Protein AF-A0A2G2ZFV7-F1 (afdb_monomer)

Mean predicted aligned error: 4.76 Å

pLDDT: mean 90.97, std 11.19, range [25.97, 98.62]

InterPro domains:
  IPR001087 GDSL lipase/esterase [PF00657] (19-203)
  IPR036514 SGNH hydrolase superfamily [G3DSA:3.40.50.1110] (5-226)

Radius of gyration: 18.31 Å; Cα contacts (8 Å, |Δi|>4): 283; chains: 1; bounding box: 42×35×48 Å

Nearest PDB structures (foldseek):
  8a25-assembly1_A  TM=8.415E-01  e=4.506E-06  Legionella pneumophila str. Corby
  8a26-assembly1_A  TM=7.451E-01  e=2.157E-06  Legionella pneumophila str. Corby
  8a24-assembly1_A  TM=7.484E-01  e=1.926E-06  Legionella pneumophila str. Corby
  8d90-assembly2_B  TM=6.571E-01  e=6.109E-05  Pseudomonas aeruginosa PAO1
  6uqv-assembly1_A  TM=6.603E-01  e=7.241E-05  Pseudomonas aeruginosa PAO1

Foldseek 3Di:
DPPVCVVCVVVVADDAEALPPPPDDQPRHHDLDDPLEALDAQVVLVVLVQHRPGDRCHLVNSLVSVVVVCVVVPDLVVQQVDEAEPDQHHPNSVVSCVLVPHDLVSVLVCLVVSLVSVLVSVVSSVVSNHQHYEYEADAQVQLALVVCVSPPDPPPVQADPLRGGPVSSVSSVVSLVSNVVSQVVVCVVCVRGHYHYHHNHVVLVVCLVCVVVVPHDSVCSSHDDD

Sequence (226 aa):
MCVFFLTALESGLPLVSPYKDRKANFSHGANFAVSGATALSAEFLTKKNIAMSSTNSSLSVQLGWMSSLFKSNYLPEKLKKSLFLVREIGGNEFNYGLTQGKTIEELRKMVSDAVQTITHGVKKVIGFGATRIAIPGNLPIGCIPDMLTQFLTNNSNVYDEYHCLKDLNNFATFYNHH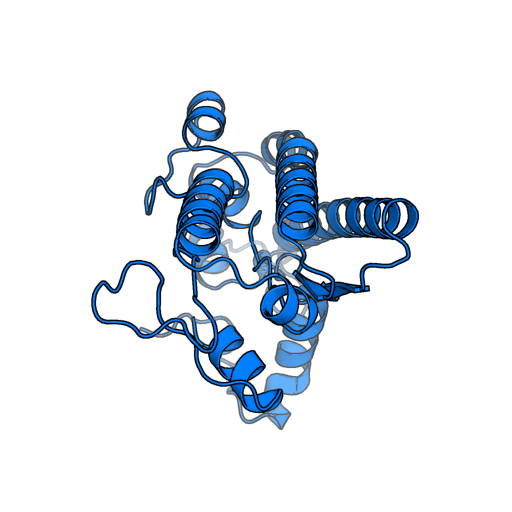LQQAIDELKKIYPNVTLIYGDYYNAFLWLLKNSVSLGFDKNSLLKACG

Organism: Capsicum annuum (NCBI:txid4072)

Secondary structure (DSSP, 8-state):
-HHHHHHHHHTTPPP-EETT-TT---TT-EE---TT--SS-HHHHHHTT---SS----HHHHHHHHHHHHHHS--HHHHTTSEEE--S-SSHHHHHHHHTT--HHHHHHHHHHHHHHHHHHHHHHHHTT--EEEEE----GGGSHHHHHHT--S-GGGB-TTS-BHHHHHHHHHHHHHHHHHHHHHHHH-TTSEEEEE-HHHHHHHHHHHTTTTT--TTTTTSPP-

Solvent-accessible surface area (backbone atoms only — not comparable to full-atom values): 12767 Å² total; per-residue (Å²): 127,66,75,62,61,48,55,30,52,78,67,75,40,71,87,53,44,53,63,85,46,90,84,60,75,56,92,82,38,64,33,64,79,57,78,67,26,20,29,54,45,57,69,59,34,49,76,71,75,32,74,68,90,73,42,78,51,14,47,65,54,35,51,49,53,52,50,53,51,44,69,76,62,69,49,56,75,55,36,52,73,37,81,41,72,55,57,71,57,56,45,39,59,51,50,43,27,47,81,69,71,49,50,72,71,66,50,57,72,45,44,62,60,27,45,50,44,45,52,51,49,51,52,52,47,40,74,66,38,42,32,32,38,39,40,36,38,46,48,50,50,16,52,35,37,68,51,44,63,76,67,62,69,89,60,70,86,49,41,46,99,84,69,21,35,43,70,45,31,51,49,31,50,54,49,36,50,55,42,49,54,54,51,57,53,47,41,70,77,36,73,88,36,50,74,42,78,34,65,40,33,62,53,50,51,50,48,64,76,43,26,60,86,73,73,43,60,82,92,49,74,60,55,70,87,129

Structure (mmCIF, N/CA/C/O backbone):
data_AF-A0A2G2ZFV7-F1
#
_entry.id   AF-A0A2G2ZFV7-F1
#
loop_
_atom_site.group_PDB
_atom_site.id
_atom_site.type_symbol
_atom_site.label_atom_id
_atom_site.label_alt_id
_atom_site.label_comp_id
_atom_site.label_asym_id
_atom_site.label_entity_id
_atom_site.label_seq_id
_atom_site.pdbx_PDB_ins_code
_atom_site.Cartn_x
_atom_site.Cartn_y
_atom_site.Cartn_z
_atom_site.occupancy
_atom_site.B_iso_or_equiv
_atom_site.auth_seq_id
_atom_site.auth_comp_id
_atom_site.auth_asym_id
_atom_site.auth_atom_id
_atom_site.pdbx_PDB_model_num
ATOM 1 N N . MET A 1 1 ? -7.723 6.659 -6.886 1.00 30.02 1 MET A N 1
ATOM 2 C CA . MET A 1 1 ? -8.857 6.993 -5.985 1.00 30.02 1 MET A CA 1
ATOM 3 C C . MET A 1 1 ? -10.076 6.079 -6.190 1.00 30.02 1 MET A C 1
ATOM 5 O O . MET A 1 1 ? -10.766 5.834 -5.212 1.00 30.02 1 MET A O 1
ATOM 9 N N . CYS A 1 2 ? -10.315 5.515 -7.387 1.00 25.97 2 CYS A N 1
ATOM 10 C CA . CYS A 1 2 ? -11.516 4.711 -7.689 1.00 25.97 2 CYS A CA 1
ATOM 11 C C . CYS A 1 2 ? -11.649 3.353 -6.973 1.00 25.97 2 CYS A C 1
ATOM 13 O O . CYS A 1 2 ? -12.759 2.989 -6.603 1.00 25.97 2 CYS A O 1
ATOM 15 N N . VAL A 1 3 ? -10.556 2.619 -6.733 1.00 34.03 3 VAL A N 1
ATOM 16 C CA . VAL A 1 3 ? -10.629 1.220 -6.244 1.00 34.03 3 VAL A CA 1
ATOM 17 C C . VAL A 1 3 ? -11.356 1.089 -4.894 1.00 34.03 3 VAL A C 1
ATOM 19 O O . VAL A 1 3 ? -12.093 0.137 -4.675 1.00 34.03 3 VAL A O 1
ATOM 22 N N . PHE A 1 4 ? -11.223 2.076 -4.006 1.00 45.97 4 PHE A N 1
ATOM 23 C CA . PHE A 1 4 ? -11.764 2.000 -2.644 1.00 45.97 4 PHE A CA 1
ATOM 24 C C . PHE A 1 4 ? -13.239 2.402 -2.524 1.00 45.97 4 PHE A C 1
ATOM 26 O O . PHE A 1 4 ? -13.934 1.894 -1.646 1.00 45.97 4 PHE A O 1
ATOM 33 N N . PHE A 1 5 ? -13.728 3.290 -3.397 1.00 51.03 5 PHE A N 1
ATOM 34 C CA . PHE A 1 5 ? -15.159 3.602 -3.457 1.00 51.03 5 PHE A CA 1
ATOM 35 C C . PHE A 1 5 ? -15.959 2.373 -3.901 1.00 51.03 5 PHE A C 1
ATOM 37 O O . PHE A 1 5 ? -17.024 2.107 -3.354 1.00 51.03 5 PHE A O 1
ATOM 44 N N . LEU A 1 6 ? -15.387 1.577 -4.808 1.00 56.50 6 LEU A N 1
ATOM 45 C CA . LEU A 1 6 ? -15.966 0.313 -5.250 1.00 56.50 6 LEU A CA 1
ATOM 46 C C . LEU A 1 6 ? -15.969 -0.738 -4.133 1.00 56.50 6 LEU A C 1
ATOM 48 O O . LEU A 1 6 ? -16.990 -1.373 -3.923 1.00 56.50 6 LEU A O 1
ATOM 52 N N . THR A 1 7 ? -14.896 -0.872 -3.340 1.00 63.50 7 THR A N 1
ATOM 53 C CA . THR A 1 7 ? -14.872 -1.841 -2.222 1.00 63.50 7 THR A CA 1
ATOM 54 C C . THR A 1 7 ? -15.990 -1.599 -1.205 1.00 63.50 7 THR A C 1
ATOM 56 O O . THR A 1 7 ? -16.588 -2.558 -0.720 1.00 63.50 7 THR A O 1
ATOM 59 N N . ALA A 1 8 ? -16.283 -0.334 -0.882 1.00 68.31 8 ALA A N 1
ATOM 60 C CA . ALA A 1 8 ? -17.388 -0.001 0.013 1.00 68.31 8 ALA A CA 1
ATOM 61 C C . ALA A 1 8 ? -18.739 -0.397 -0.605 1.00 68.31 8 ALA A C 1
ATOM 63 O O . ALA A 1 8 ? -19.496 -1.126 0.030 1.00 68.31 8 ALA A O 1
ATOM 64 N N . LEU A 1 9 ? -18.998 0.005 -1.854 1.00 69.69 9 LEU A N 1
ATOM 65 C CA . LEU A 1 9 ? -20.262 -0.267 -2.546 1.00 69.69 9 LEU A CA 1
ATOM 66 C C . LEU A 1 9 ? -20.520 -1.768 -2.749 1.00 69.69 9 LEU A C 1
ATOM 68 O O . LEU A 1 9 ? -21.599 -2.241 -2.406 1.00 69.69 9 LEU A O 1
ATOM 72 N N . GLU A 1 10 ? -19.521 -2.524 -3.211 1.00 75.38 10 GLU A N 1
ATOM 73 C CA . GLU A 1 10 ? -19.611 -3.983 -3.405 1.00 75.38 10 GLU A CA 1
ATOM 74 C C . GLU A 1 10 ? -19.823 -4.741 -2.085 1.00 75.38 10 GLU A C 1
ATOM 76 O O . GLU A 1 10 ? -20.404 -5.822 -2.057 1.00 75.38 10 GLU A O 1
ATOM 81 N N . SER A 1 11 ? -19.391 -4.158 -0.963 1.00 72.75 11 SER A N 1
ATOM 82 C CA . SER A 1 11 ? -19.615 -4.721 0.375 1.00 72.75 11 SER A CA 1
ATOM 83 C C . SER A 1 11 ? -20.929 -4.249 1.015 1.00 72.75 11 SER A C 1
ATOM 85 O O . SER A 1 11 ? -21.156 -4.510 2.197 1.00 72.75 11 SER A O 1
ATOM 87 N N . GLY A 1 12 ? -21.772 -3.506 0.285 1.00 80.94 12 GLY A N 1
ATOM 88 C CA . GLY A 1 12 ? -23.007 -2.913 0.807 1.00 80.94 12 GLY A CA 1
ATOM 89 C C . GLY A 1 12 ? -22.783 -1.821 1.862 1.00 80.94 12 GLY A C 1
ATOM 90 O O . GLY A 1 12 ? -23.685 -1.524 2.646 1.00 80.94 12 GLY A O 1
ATOM 91 N N . LEU A 1 13 ? -21.581 -1.239 1.921 1.00 82.19 13 LEU A N 1
ATOM 92 C CA . LEU A 1 13 ? -21.219 -0.176 2.855 1.00 82.19 13 LEU A CA 1
ATOM 93 C C . LEU A 1 13 ? -21.432 1.210 2.221 1.00 82.19 13 LEU A C 1
ATOM 95 O O . LEU A 1 13 ? -21.154 1.406 1.035 1.00 82.19 13 LEU A O 1
ATOM 99 N N . PRO A 1 14 ? -21.872 2.209 3.005 1.00 84.12 14 PRO A N 1
ATOM 100 C CA . PRO A 1 14 ? -22.009 3.573 2.516 1.00 84.12 14 PRO A CA 1
ATOM 101 C C . PRO A 1 14 ? -20.643 4.192 2.199 1.00 84.12 14 PRO A C 1
ATOM 103 O O . PRO A 1 14 ? -19.630 3.898 2.840 1.00 84.12 14 PRO A O 1
ATOM 106 N N . LEU A 1 15 ? -20.630 5.113 1.236 1.00 84.50 15 LEU A N 1
ATOM 107 C CA . LEU A 1 15 ? -19.461 5.945 0.973 1.00 84.50 15 LEU A CA 1
ATOM 108 C C . LEU A 1 15 ? -19.168 6.820 2.198 1.00 84.50 15 LEU A C 1
ATOM 110 O O . LEU A 1 15 ? -20.075 7.387 2.809 1.00 84.50 15 LEU A O 1
ATOM 114 N N . VAL A 1 16 ? -17.889 6.946 2.542 1.00 87.69 16 VAL A N 1
ATOM 115 C CA . VAL A 1 16 ? -17.438 7.715 3.706 1.00 87.69 16 VAL A CA 1
ATOM 116 C C . VAL A 1 16 ? -16.812 9.041 3.290 1.00 87.69 16 VAL A C 1
ATOM 118 O O . VAL A 1 16 ? -15.995 9.104 2.367 1.00 87.69 16 VAL A O 1
ATOM 121 N N . SER A 1 17 ? -17.163 10.110 4.003 1.00 90.50 17 SER A N 1
ATOM 122 C CA . SER A 1 17 ? -16.651 11.451 3.720 1.00 90.50 17 SER A CA 1
ATOM 123 C C . SER A 1 17 ? -15.200 11.635 4.186 1.00 90.50 17 SER A C 1
ATOM 125 O O . SER A 1 17 ? -14.803 11.060 5.207 1.00 90.50 17 SER A O 1
ATOM 127 N N . PRO A 1 18 ? -14.396 12.469 3.499 1.00 92.25 18 PRO A N 1
ATOM 128 C CA . PRO A 1 18 ? -13.073 12.867 3.974 1.00 92.25 18 PRO A CA 1
ATOM 129 C C . PRO A 1 18 ? -13.145 13.542 5.347 1.00 92.25 18 PRO A C 1
ATOM 131 O O . PRO A 1 18 ? -13.931 14.461 5.549 1.00 92.25 18 PRO A O 1
ATOM 134 N N . TYR A 1 19 ? -12.272 13.157 6.278 1.00 90.75 19 TYR A N 1
ATOM 135 C CA . TYR A 1 19 ? -12.247 13.702 7.643 1.00 90.75 19 TYR A CA 1
ATOM 136 C C . TYR A 1 19 ? -12.062 15.229 7.691 1.00 90.75 19 TYR A C 1
ATOM 138 O O . TYR A 1 19 ? -12.513 15.897 8.617 1.00 90.75 19 TYR A O 1
ATOM 146 N N . LYS A 1 20 ? -11.377 15.801 6.694 1.00 90.56 20 LYS A N 1
ATOM 147 C CA . LYS A 1 20 ? -11.126 17.247 6.612 1.00 90.56 20 LYS A CA 1
ATOM 148 C C . LYS A 1 20 ? -12.338 18.055 6.138 1.00 90.56 20 LYS A C 1
ATOM 150 O O . LYS A 1 20 ? -12.283 19.282 6.207 1.00 90.56 20 LYS A O 1
ATOM 155 N N . ASP A 1 21 ? -13.413 17.406 5.695 1.00 91.00 21 ASP A N 1
ATOM 156 C CA . ASP A 1 21 ? -14.670 18.086 5.407 1.00 91.00 21 ASP A CA 1
ATOM 157 C C . ASP A 1 21 ? -15.394 18.432 6.717 1.00 91.00 21 ASP A C 1
ATOM 159 O O . ASP A 1 21 ? -15.928 17.571 7.413 1.00 91.00 21 ASP A O 1
ATOM 163 N N . ARG A 1 22 ? -15.415 19.726 7.055 1.00 84.38 22 ARG A N 1
ATOM 164 C CA . ARG A 1 22 ? -16.023 20.235 8.296 1.00 84.38 22 ARG A CA 1
ATOM 165 C C . ARG A 1 22 ? -17.550 20.143 8.313 1.00 84.38 22 ARG A C 1
ATOM 167 O O . ARG A 1 22 ? -18.133 20.298 9.380 1.00 84.38 22 ARG A O 1
ATOM 174 N N . LYS A 1 23 ? -18.191 19.951 7.157 1.00 89.50 23 LYS A N 1
ATOM 175 C CA . LYS A 1 23 ? -19.651 19.839 7.031 1.00 89.50 23 LYS A CA 1
ATOM 176 C C . LYS A 1 23 ? -20.116 18.384 6.943 1.00 89.50 23 LYS A C 1
ATOM 178 O O . LYS A 1 23 ? -21.319 18.135 6.908 1.00 89.50 23 LYS A O 1
ATOM 183 N N . ALA A 1 24 ? -19.186 17.431 6.892 1.00 87.50 24 ALA A N 1
ATOM 184 C CA . ALA A 1 24 ? -19.508 16.029 6.711 1.00 87.50 24 ALA A CA 1
ATOM 185 C C . ALA A 1 24 ? -20.145 15.393 7.952 1.00 87.50 24 ALA A C 1
ATOM 187 O O . ALA A 1 24 ? -19.814 15.697 9.099 1.00 87.50 24 ALA A O 1
ATOM 188 N N . ASN A 1 25 ? -21.029 14.430 7.696 1.00 85.62 25 ASN A N 1
ATOM 189 C CA . ASN A 1 25 ? -21.600 13.561 8.710 1.00 85.62 25 ASN A CA 1
ATOM 190 C C . ASN A 1 25 ? -20.804 12.248 8.774 1.00 85.62 25 ASN A C 1
ATOM 192 O O . ASN A 1 25 ? -20.845 11.445 7.846 1.00 85.62 25 ASN A O 1
ATOM 196 N N . PHE A 1 26 ? -20.130 12.001 9.899 1.00 87.50 26 PHE A N 1
ATOM 197 C CA . PHE A 1 26 ? -19.306 10.803 10.108 1.00 87.50 26 PHE A CA 1
ATOM 198 C C . PHE A 1 26 ? -20.050 9.635 10.777 1.00 87.50 26 PHE A C 1
ATOM 200 O O . PHE A 1 26 ? -19.426 8.676 11.231 1.00 87.50 26 PHE A O 1
ATOM 207 N N . SER A 1 27 ? -21.384 9.688 10.852 1.00 82.75 27 SER A N 1
ATOM 208 C CA . SER A 1 27 ? -22.220 8.650 11.483 1.00 82.75 27 SER A CA 1
ATOM 209 C C . SER A 1 27 ? -22.018 7.242 10.915 1.00 82.75 27 SER A C 1
ATOM 211 O O . SER A 1 27 ? -22.186 6.274 11.661 1.00 82.75 27 SER A O 1
ATOM 213 N N . HIS A 1 28 ? -21.634 7.149 9.639 1.00 82.94 28 HIS A N 1
ATOM 214 C CA . HIS A 1 28 ? -21.403 5.908 8.897 1.00 82.94 28 HIS A CA 1
ATOM 215 C C . HIS A 1 28 ? -19.916 5.629 8.610 1.00 82.94 28 HIS A C 1
ATOM 217 O O . HIS A 1 28 ? -19.589 4.680 7.904 1.00 82.94 28 HIS A O 1
ATOM 223 N N . GLY A 1 29 ? -19.009 6.440 9.163 1.00 87.50 29 GLY A N 1
ATOM 224 C CA . GLY A 1 29 ? -17.566 6.316 8.973 1.00 87.50 29 GLY A CA 1
ATOM 225 C C . GLY A 1 29 ? -16.917 7.597 8.454 1.00 87.50 29 GLY A C 1
ATOM 226 O O . GLY A 1 29 ? -17.583 8.586 8.152 1.00 87.50 29 GLY A O 1
ATOM 227 N N . ALA A 1 30 ? -15.589 7.578 8.377 1.00 90.69 30 ALA A N 1
ATOM 228 C CA . ALA A 1 30 ? -14.778 8.704 7.931 1.00 90.69 30 ALA A CA 1
ATOM 229 C C . ALA A 1 30 ? -13.554 8.203 7.158 1.00 90.69 30 ALA A C 1
ATOM 231 O O . ALA A 1 30 ? -12.960 7.181 7.507 1.00 90.69 30 ALA A O 1
ATOM 232 N N . ASN A 1 31 ? -13.149 8.950 6.135 1.00 92.50 31 ASN A N 1
ATOM 233 C CA . ASN A 1 31 ? -11.934 8.697 5.373 1.00 92.50 31 ASN A CA 1
ATOM 234 C C . ASN A 1 31 ? -10.811 9.630 5.843 1.00 92.50 31 ASN A C 1
ATOM 236 O O . ASN A 1 31 ? -10.839 10.834 5.593 1.00 92.50 31 ASN A O 1
ATOM 240 N N . PHE A 1 32 ? -9.805 9.072 6.512 1.00 93.88 32 PHE A N 1
ATOM 241 C CA . PHE A 1 32 ? -8.645 9.826 7.009 1.00 93.88 32 PHE A CA 1
ATOM 242 C C . PHE A 1 32 ? -7.498 9.921 6.005 1.00 93.88 32 PHE A C 1
ATOM 244 O O . PHE A 1 32 ? -6.480 10.548 6.293 1.00 93.88 32 PHE A O 1
ATOM 251 N N . ALA A 1 33 ? -7.637 9.279 4.852 1.00 92.38 33 ALA A N 1
ATOM 252 C CA . ALA A 1 33 ? -6.524 9.068 3.963 1.00 92.38 33 ALA A CA 1
ATOM 253 C C . ALA A 1 33 ? -6.183 10.298 3.125 1.00 92.38 33 ALA A C 1
ATOM 255 O O . ALA A 1 33 ? -7.057 11.042 2.680 1.00 92.38 33 ALA A O 1
ATOM 256 N N . VAL A 1 34 ? -4.889 10.458 2.863 1.00 93.12 34 VAL A N 1
ATOM 257 C CA . VAL A 1 34 ? -4.333 11.565 2.083 1.00 93.12 34 VAL A CA 1
ATOM 258 C C . VAL A 1 34 ? -3.544 10.992 0.915 1.00 93.12 34 VAL A C 1
ATOM 260 O O . VAL A 1 34 ? -2.802 10.024 1.079 1.00 93.12 34 VAL A O 1
ATOM 263 N N . SER A 1 35 ? -3.731 11.560 -0.276 1.00 91.06 35 SER A N 1
ATOM 264 C CA . SER A 1 35 ? -2.939 11.174 -1.447 1.00 91.06 35 SER A CA 1
ATOM 265 C C . SER A 1 35 ? -1.458 11.467 -1.204 1.00 91.06 35 SER A C 1
ATOM 267 O O . SER A 1 35 ? -1.126 12.515 -0.653 1.00 91.06 35 SER A O 1
ATOM 269 N N . GLY A 1 36 ? -0.578 10.541 -1.586 1.00 92.31 36 GLY A N 1
ATOM 270 C CA . GLY A 1 36 ? 0.866 10.677 -1.389 1.00 92.31 36 GLY A CA 1
ATOM 271 C C . GLY A 1 36 ? 1.344 10.499 0.057 1.00 92.31 36 GLY A C 1
ATOM 272 O O . GLY A 1 36 ? 2.511 10.762 0.335 1.00 92.31 36 GLY A O 1
ATOM 273 N N . ALA A 1 37 ? 0.470 10.081 0.979 1.00 95.81 37 ALA A N 1
ATOM 274 C CA . ALA A 1 37 ? 0.838 9.808 2.363 1.00 95.81 37 ALA A CA 1
ATOM 275 C C . ALA A 1 37 ? 1.778 8.606 2.498 1.00 95.81 37 ALA A C 1
ATOM 277 O O . ALA A 1 37 ? 1.623 7.601 1.807 1.00 95.81 37 ALA A O 1
ATOM 278 N N . THR A 1 38 ? 2.689 8.684 3.458 1.00 96.69 38 THR A N 1
ATOM 279 C CA . THR A 1 38 ? 3.700 7.662 3.751 1.00 96.69 38 THR A CA 1
ATOM 280 C C . THR A 1 38 ? 3.407 6.969 5.078 1.00 96.69 38 THR A C 1
ATOM 282 O O . THR A 1 38 ? 2.729 7.529 5.950 1.00 96.69 38 THR A O 1
ATOM 285 N N . ALA A 1 39 ? 3.911 5.749 5.268 1.00 97.62 39 ALA A N 1
ATOM 286 C CA . ALA A 1 39 ? 3.903 5.137 6.592 1.00 97.62 39 ALA A CA 1
ATOM 287 C C . ALA A 1 39 ? 4.891 5.882 7.498 1.00 97.62 39 ALA A C 1
ATOM 289 O O . ALA A 1 39 ? 4.528 6.331 8.589 1.00 97.62 39 ALA A O 1
ATOM 290 N N . LEU A 1 40 ? 6.111 6.078 6.993 1.00 97.69 40 LEU A N 1
ATOM 291 C CA . LEU A 1 40 ? 7.189 6.797 7.668 1.00 97.69 40 LEU A CA 1
ATOM 292 C C . LEU A 1 40 ? 6.890 8.296 7.796 1.00 97.69 40 LEU A C 1
ATOM 294 O O . LEU A 1 40 ? 6.175 8.878 6.981 1.00 97.69 40 LEU A O 1
ATOM 298 N N . SER A 1 41 ? 7.422 8.939 8.837 1.00 96.88 41 SER A N 1
ATOM 299 C CA . SER A 1 41 ? 7.210 10.372 9.058 1.00 96.88 41 SER A CA 1
ATOM 300 C C . SER A 1 41 ? 7.991 11.232 8.062 1.00 96.88 41 SER A C 1
ATOM 302 O O . SER A 1 41 ? 9.033 10.825 7.549 1.00 96.88 41 SER A O 1
ATOM 304 N N . ALA A 1 42 ? 7.518 12.467 7.867 1.00 95.62 42 ALA A N 1
ATOM 305 C CA . ALA A 1 42 ? 8.222 13.496 7.104 1.00 95.62 42 ALA A CA 1
ATOM 306 C C . ALA A 1 42 ? 9.685 13.633 7.537 1.00 95.62 42 ALA A C 1
ATOM 308 O O . ALA A 1 42 ? 10.602 13.608 6.727 1.00 95.62 42 ALA A O 1
ATOM 309 N N . GLU A 1 43 ? 9.889 13.726 8.850 1.00 96.00 43 GLU A N 1
ATOM 310 C CA . GLU A 1 43 ? 11.200 13.893 9.462 1.00 96.00 43 GLU A CA 1
ATOM 311 C C . GLU A 1 43 ? 12.126 12.704 9.174 1.00 96.00 43 GLU A C 1
ATOM 313 O O . GLU A 1 43 ? 13.303 12.896 8.865 1.00 96.00 43 GLU A O 1
ATOM 318 N N . PHE A 1 44 ? 11.599 11.477 9.245 1.00 97.50 44 PHE A N 1
ATOM 319 C CA . PHE A 1 44 ? 12.367 10.275 8.935 1.00 97.50 44 PHE A CA 1
ATOM 320 C C . PHE A 1 44 ? 12.830 10.282 7.475 1.00 97.50 44 PHE A C 1
ATOM 322 O O . PHE A 1 44 ? 14.000 10.026 7.198 1.00 97.50 44 PHE A O 1
ATOM 329 N N . LEU A 1 45 ? 11.930 10.602 6.543 1.00 97.31 45 LEU A N 1
ATOM 330 C CA . LEU A 1 45 ? 12.237 10.606 5.112 1.00 97.31 45 LEU A CA 1
ATOM 331 C C . LEU A 1 45 ? 13.215 11.720 4.736 1.00 97.31 45 LEU A C 1
ATOM 333 O O . LEU A 1 45 ? 14.180 11.455 4.019 1.00 97.31 45 LEU A O 1
ATOM 337 N N . THR A 1 46 ? 13.075 12.914 5.317 1.00 96.25 46 THR A N 1
ATOM 338 C CA . THR A 1 46 ? 14.052 13.998 5.148 1.00 96.25 46 THR A CA 1
ATOM 339 C C . THR A 1 46 ? 15.452 13.565 5.591 1.00 96.25 46 THR A C 1
ATOM 341 O O . THR A 1 46 ? 16.417 13.801 4.871 1.00 96.25 46 THR A O 1
ATOM 344 N N . LYS A 1 47 ? 15.584 12.844 6.716 1.00 97.06 47 LYS A N 1
ATOM 345 C CA . LYS A 1 47 ? 16.875 12.283 7.177 1.00 97.06 47 LYS A CA 1
ATOM 346 C C . LYS A 1 47 ? 17.465 11.241 6.218 1.00 97.06 47 LYS A C 1
ATOM 348 O O . LYS A 1 47 ? 18.671 11.011 6.231 1.00 97.06 47 LYS A O 1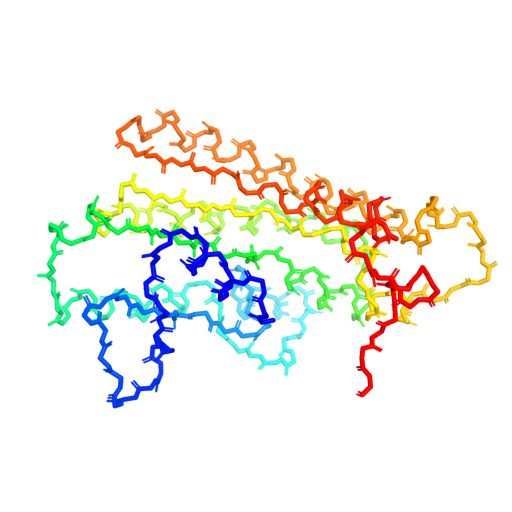
ATOM 353 N N . LYS A 1 48 ? 16.634 10.602 5.390 1.00 96.94 48 LYS A N 1
ATOM 354 C CA . LYS A 1 48 ? 17.053 9.675 4.324 1.00 96.94 48 LYS A CA 1
ATOM 355 C C . LYS A 1 48 ? 17.288 10.375 2.981 1.00 96.94 48 LYS A C 1
ATOM 357 O O . LYS A 1 48 ? 17.588 9.699 1.996 1.00 96.94 48 LYS A O 1
ATOM 362 N N . ASN A 1 49 ? 17.211 11.708 2.943 1.00 97.00 49 ASN A N 1
ATOM 363 C CA . ASN A 1 49 ? 17.260 12.523 1.729 1.00 97.00 49 ASN A CA 1
ATOM 364 C C . ASN A 1 49 ? 16.158 12.133 0.731 1.00 97.00 49 ASN A C 1
ATOM 366 O O . ASN A 1 49 ? 16.426 11.966 -0.455 1.00 97.00 49 ASN A O 1
ATOM 370 N N . ILE A 1 50 ? 14.936 11.932 1.235 1.00 97.19 50 ILE A N 1
ATOM 371 C CA . ILE A 1 50 ? 13.734 11.686 0.435 1.00 97.19 50 ILE A CA 1
ATOM 372 C C . ILE A 1 50 ? 12.741 12.809 0.733 1.00 97.19 50 ILE A C 1
ATOM 374 O O . ILE A 1 50 ? 12.217 12.918 1.843 1.00 97.19 50 ILE A O 1
ATOM 378 N N . ALA A 1 51 ? 12.493 13.658 -0.258 1.00 94.44 51 ALA A N 1
ATOM 379 C CA . ALA A 1 51 ? 11.545 14.756 -0.168 1.00 94.44 51 ALA A CA 1
ATOM 380 C C . ALA A 1 51 ? 10.120 14.261 -0.447 1.00 94.44 51 ALA A C 1
ATOM 382 O O . ALA A 1 51 ? 9.870 13.547 -1.414 1.00 94.44 51 ALA A O 1
ATOM 383 N N . MET A 1 52 ? 9.152 14.674 0.365 1.00 90.12 52 MET A N 1
ATOM 384 C CA . MET A 1 52 ? 7.743 14.401 0.084 1.00 90.12 52 MET A CA 1
ATOM 385 C C . MET A 1 52 ? 7.150 15.584 -0.676 1.00 90.12 52 MET A C 1
ATOM 387 O O . MET A 1 52 ? 6.970 16.662 -0.116 1.00 90.12 52 MET A O 1
ATOM 391 N N . SER A 1 53 ? 6.849 15.394 -1.957 1.00 78.12 53 SER A N 1
ATOM 392 C CA . SER A 1 53 ? 6.387 16.482 -2.829 1.00 78.12 53 SER A CA 1
ATOM 393 C C . SER A 1 53 ? 4.902 16.818 -2.666 1.00 78.12 53 SER A C 1
ATOM 395 O O . SER A 1 53 ? 4.492 17.933 -2.970 1.00 78.12 53 SER A O 1
ATOM 397 N N . SER A 1 54 ? 4.085 15.871 -2.188 1.00 81.56 54 SER A N 1
ATOM 398 C CA . SER A 1 54 ? 2.619 16.008 -2.223 1.00 81.56 54 SER A CA 1
ATOM 399 C C . SER A 1 54 ? 1.976 16.322 -0.870 1.00 81.56 54 SER A C 1
ATOM 401 O O . SER A 1 54 ? 0.924 16.956 -0.819 1.00 81.56 54 SER A O 1
ATOM 403 N N . THR A 1 55 ? 2.545 15.850 0.244 1.00 90.44 55 THR A N 1
ATOM 404 C CA . THR A 1 55 ? 1.948 16.022 1.577 1.00 90.44 55 THR A CA 1
ATOM 405 C C . THR A 1 55 ? 2.935 15.711 2.698 1.00 90.44 55 THR A C 1
ATOM 407 O O . THR A 1 55 ? 3.797 14.856 2.541 1.00 90.44 55 THR A O 1
ATOM 410 N N . ASN A 1 56 ? 2.725 16.323 3.868 1.0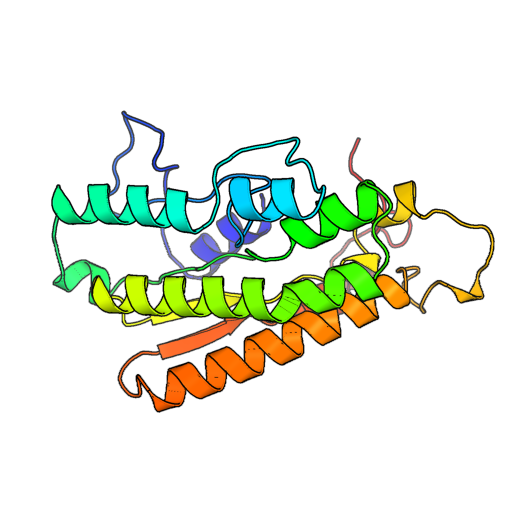0 90.88 56 ASN A N 1
ATOM 411 C CA . ASN A 1 56 ? 3.393 15.950 5.123 1.00 90.88 56 ASN A CA 1
ATOM 412 C C . ASN A 1 56 ? 2.549 15.009 6.005 1.00 90.88 56 ASN A C 1
ATOM 414 O O . ASN A 1 56 ? 2.855 14.799 7.179 1.00 90.88 56 ASN A O 1
ATOM 418 N N . SER A 1 57 ? 1.452 14.467 5.470 1.00 93.31 57 SER A N 1
ATOM 419 C CA . SER A 1 57 ? 0.484 13.672 6.236 1.00 93.31 57 SER A CA 1
ATOM 420 C C . SER A 1 57 ? 0.854 12.188 6.264 1.00 93.31 57 SER A C 1
ATOM 422 O O . SER A 1 57 ? 0.293 11.395 5.509 1.00 93.31 57 SER A O 1
ATOM 424 N N . SER A 1 58 ? 1.764 11.795 7.154 1.00 96.00 58 SER A N 1
ATOM 425 C CA . SER A 1 58 ? 2.104 10.383 7.383 1.00 96.00 58 SER A CA 1
ATOM 426 C C . SER A 1 58 ? 0.976 9.599 8.075 1.00 96.00 58 SER A C 1
ATOM 428 O O . SER A 1 58 ? 0.001 10.172 8.577 1.00 96.00 58 SER A O 1
ATOM 430 N N . LEU A 1 59 ? 1.128 8.275 8.177 1.00 96.44 59 LEU A N 1
ATOM 431 C CA . LEU A 1 59 ? 0.214 7.397 8.916 1.00 96.44 59 LEU A CA 1
ATOM 432 C C . LEU A 1 59 ? -0.029 7.890 10.350 1.00 96.44 59 LEU A C 1
ATOM 434 O O . LEU A 1 59 ? -1.167 7.919 10.816 1.00 96.44 59 LEU A O 1
ATOM 438 N N . SER A 1 60 ? 1.019 8.335 11.048 1.00 95.81 60 SER A N 1
ATOM 439 C CA . SER A 1 60 ? 0.897 8.851 12.416 1.00 95.81 60 SER A CA 1
ATOM 440 C C . SER A 1 60 ? 0.026 10.110 12.505 1.00 95.81 60 SER A C 1
ATOM 442 O O . SER A 1 60 ? -0.758 10.235 13.449 1.00 95.81 60 SER A O 1
ATOM 444 N N . VAL A 1 61 ? 0.095 10.999 11.508 1.00 96.44 61 VAL A N 1
ATOM 445 C CA . VAL A 1 61 ? -0.759 12.194 11.409 1.00 96.44 61 VAL A CA 1
ATOM 446 C C . VAL A 1 61 ? -2.224 11.790 11.221 1.00 96.44 61 VAL A C 1
ATOM 448 O O . VAL A 1 61 ? -3.095 12.272 11.948 1.00 96.44 61 VAL A O 1
ATOM 451 N N . GLN A 1 62 ? -2.496 10.850 10.311 1.00 96.06 62 GLN A N 1
ATOM 452 C CA . GLN A 1 62 ? -3.851 10.344 10.054 1.00 96.06 62 GLN A CA 1
ATOM 453 C C . GLN A 1 62 ? -4.442 9.628 11.279 1.00 96.06 62 GLN A C 1
ATOM 455 O O . GLN A 1 62 ? -5.605 9.833 11.625 1.00 96.06 62 GLN A O 1
ATOM 460 N N . LEU A 1 63 ? -3.630 8.850 12.003 1.00 95.50 63 LEU A N 1
ATOM 461 C CA . LEU A 1 63 ? -4.026 8.226 13.271 1.00 95.50 63 LEU A CA 1
ATOM 462 C C . LEU A 1 63 ? -4.269 9.254 14.383 1.00 95.50 63 LEU A C 1
ATOM 464 O O . LEU A 1 63 ? -5.077 9.010 15.280 1.00 95.50 63 LEU A O 1
ATOM 468 N N . GLY A 1 64 ? -3.579 10.397 14.348 1.00 95.38 64 GLY A N 1
ATOM 469 C CA . GLY A 1 64 ? -3.853 11.534 15.226 1.00 95.38 64 GLY A CA 1
ATOM 470 C C . GLY A 1 64 ? -5.257 12.090 14.998 1.00 95.38 64 GLY A C 1
ATOM 471 O O . GLY A 1 64 ? -6.026 12.226 15.946 1.00 95.38 64 GLY A O 1
ATOM 472 N N . TRP A 1 65 ? -5.628 12.316 13.737 1.00 94.44 65 TRP A N 1
ATOM 473 C CA . TRP A 1 65 ? -6.975 12.750 13.355 1.00 94.44 65 TRP A CA 1
ATOM 474 C C . TRP A 1 65 ? -8.057 11.744 13.747 1.00 94.44 65 TRP A C 1
ATOM 476 O O . TRP A 1 65 ? -9.082 12.129 14.308 1.00 94.44 65 TRP A O 1
ATOM 486 N N . MET A 1 66 ? -7.808 10.456 13.511 1.00 92.50 66 MET A N 1
ATOM 487 C CA . MET A 1 66 ? -8.707 9.384 13.934 1.00 92.50 66 MET A CA 1
ATOM 488 C C . MET A 1 66 ? -8.905 9.383 15.452 1.00 92.50 66 MET A C 1
ATOM 490 O O . MET A 1 66 ? -10.037 9.320 15.927 1.00 92.50 66 MET A O 1
ATOM 494 N N . SER A 1 67 ? -7.821 9.544 16.217 1.00 91.62 67 SER A N 1
ATOM 495 C CA . SER A 1 67 ? -7.899 9.665 17.674 1.00 91.62 67 SER A CA 1
ATOM 496 C C . SER A 1 67 ? -8.743 10.863 18.110 1.00 91.62 67 SER A C 1
ATOM 498 O O . SER A 1 67 ? -9.549 10.727 19.028 1.00 91.62 67 SER A O 1
ATOM 500 N N . SER A 1 68 ? -8.594 12.020 17.458 1.00 91.06 68 SER A N 1
ATOM 501 C CA . SER A 1 68 ? -9.406 13.207 17.745 1.00 91.06 68 SER A CA 1
ATOM 502 C C . SER A 1 68 ? -10.894 12.961 17.498 1.00 91.06 68 SER A C 1
ATOM 504 O O . SER A 1 68 ? -11.699 13.307 18.361 1.00 91.06 68 SER A O 1
ATOM 506 N N . LEU A 1 69 ? -11.261 12.320 16.380 1.00 88.19 69 LEU A N 1
ATOM 507 C CA . LEU A 1 69 ? -12.660 11.992 16.083 1.00 88.19 69 LEU A CA 1
ATOM 508 C C . LEU A 1 69 ? -13.251 11.026 17.115 1.00 88.19 69 LEU A C 1
ATOM 510 O O . LEU A 1 69 ? -14.384 11.195 17.560 1.00 88.19 69 LEU A O 1
ATOM 514 N N . PHE A 1 70 ? -12.490 10.004 17.503 1.00 85.88 70 PHE A N 1
ATOM 515 C CA . PHE A 1 70 ? -12.971 9.017 18.464 1.00 85.88 70 PHE A CA 1
ATOM 516 C C . PHE A 1 70 ? -13.093 9.589 19.869 1.00 85.88 70 PHE A C 1
ATOM 518 O O . PHE A 1 70 ? -13.992 9.180 20.586 1.00 85.88 70 PHE A O 1
ATOM 525 N N . LYS A 1 71 ? -12.260 10.560 20.256 1.00 83.62 71 LYS A N 1
ATOM 526 C CA . LYS A 1 71 ? -12.414 11.262 21.538 1.00 83.62 71 LYS A CA 1
ATOM 527 C C . LYS A 1 71 ? -13.660 12.147 21.577 1.00 83.62 71 LYS A C 1
ATOM 529 O O . LYS A 1 71 ? -14.296 12.217 22.620 1.00 83.62 71 LYS A O 1
ATOM 534 N N . SER A 1 72 ? -14.009 12.812 20.474 1.00 77.31 72 SER A N 1
ATOM 535 C CA . SER A 1 72 ? -15.176 13.704 20.435 1.00 77.31 72 SER A CA 1
ATOM 536 C C . SER A 1 72 ? -16.513 12.969 20.301 1.00 77.31 72 SER A C 1
ATOM 538 O O . SER A 1 72 ? -17.521 13.483 20.768 1.00 77.31 72 SER A O 1
ATOM 540 N N . ASN A 1 73 ? -16.529 11.774 19.699 1.00 67.94 73 ASN A N 1
ATOM 541 C CA . ASN A 1 73 ? -17.747 11.014 19.389 1.00 67.94 73 ASN A CA 1
ATOM 542 C C . ASN A 1 73 ? -17.656 9.537 19.834 1.00 67.94 73 ASN A C 1
ATOM 544 O O . ASN A 1 73 ? -18.081 8.640 19.102 1.00 67.94 73 ASN A O 1
ATOM 548 N N . TYR A 1 74 ? -17.044 9.260 20.994 1.00 64.19 74 TYR A N 1
ATOM 549 C CA . TYR A 1 74 ? -16.671 7.899 21.405 1.00 64.19 74 TYR A CA 1
ATOM 550 C C . TYR A 1 74 ? -17.876 6.952 21.520 1.00 64.19 74 TYR A C 1
ATOM 552 O O . TYR A 1 74 ? -18.680 7.044 22.443 1.00 64.19 74 TYR A O 1
ATOM 560 N N . LEU A 1 75 ? -17.968 6.001 20.586 1.00 71.62 75 LEU A N 1
ATOM 561 C CA . LEU A 1 75 ? -18.981 4.943 20.541 1.00 71.62 75 LEU A CA 1
ATOM 562 C C . LEU A 1 75 ? -18.278 3.591 20.316 1.00 71.62 75 LEU A C 1
ATOM 564 O O . LEU A 1 75 ? -18.269 3.087 19.190 1.00 71.62 75 LEU A O 1
ATOM 568 N N . PRO A 1 76 ? -17.664 2.993 21.355 1.00 69.50 76 PRO A N 1
ATOM 569 C CA . PRO A 1 76 ? -16.872 1.764 21.228 1.00 69.50 76 PRO A CA 1
ATOM 570 C C . PRO A 1 76 ? -17.660 0.598 20.617 1.00 69.50 76 PRO A C 1
ATOM 572 O O . PRO A 1 76 ? -17.107 -0.191 19.856 1.00 69.50 76 PRO A O 1
ATOM 575 N N . GLU A 1 77 ? -18.972 0.537 20.856 1.00 77.62 77 GLU A N 1
ATOM 576 C CA . GLU A 1 77 ? -19.858 -0.454 20.231 1.00 77.62 77 GLU A CA 1
ATOM 577 C C . GLU A 1 77 ? -19.974 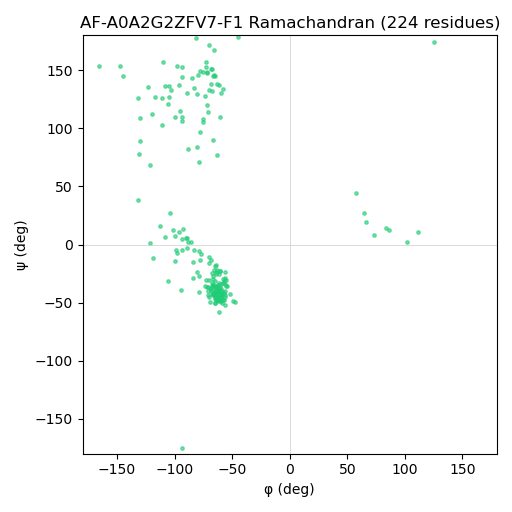-0.298 18.708 1.00 77.62 77 GLU A C 1
ATOM 579 O O . GLU A 1 77 ? -20.109 -1.294 17.998 1.00 77.62 77 GLU A O 1
ATOM 584 N N . LYS A 1 78 ? -19.865 0.927 18.175 1.00 81.50 78 LYS A N 1
ATOM 585 C CA . LYS A 1 78 ? -19.794 1.135 16.722 1.00 81.50 78 LYS A CA 1
ATOM 586 C C . LYS A 1 78 ? -18.456 0.652 16.173 1.00 81.50 78 LYS A C 1
ATOM 588 O O . LYS A 1 78 ? -18.443 -0.046 15.169 1.00 81.50 78 LYS A O 1
ATOM 593 N N . LEU A 1 79 ? -17.347 0.951 16.852 1.00 83.19 79 LEU A N 1
ATOM 594 C CA . LEU A 1 79 ? -16.005 0.588 16.378 1.00 83.19 79 LEU A CA 1
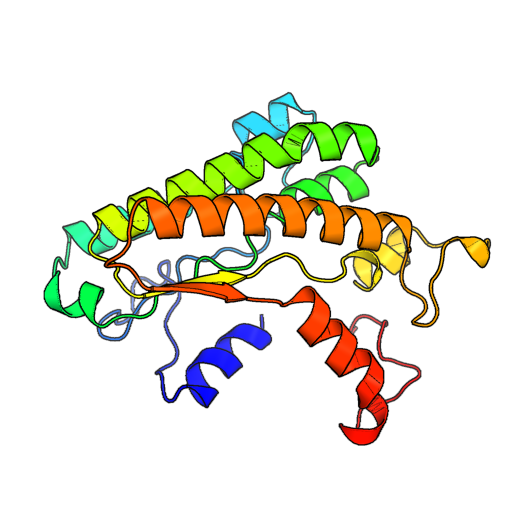ATOM 595 C C . LEU A 1 79 ? -15.802 -0.934 16.285 1.00 83.19 79 LEU A C 1
ATOM 597 O O . LEU A 1 79 ? -15.201 -1.400 15.323 1.00 83.19 79 LEU A O 1
ATOM 601 N N . LYS A 1 80 ? -16.388 -1.718 17.199 1.00 84.50 80 LYS A N 1
ATOM 602 C CA . LYS A 1 80 ? -16.382 -3.195 17.125 1.00 84.50 80 LYS A CA 1
ATOM 603 C C . LYS A 1 80 ? -17.158 -3.765 15.928 1.00 84.50 80 LYS A C 1
ATOM 605 O O . LYS A 1 80 ? -16.949 -4.920 15.558 1.00 84.50 80 LYS A O 1
ATOM 610 N N . LYS A 1 81 ? -18.099 -3.001 15.364 1.00 86.62 81 LYS A N 1
ATOM 611 C CA . LYS A 1 81 ? -18.914 -3.395 14.201 1.00 86.62 81 LYS A CA 1
ATOM 612 C C . LYS A 1 81 ? -18.397 -2.795 12.892 1.00 86.62 81 LYS A C 1
ATOM 614 O O . LYS A 1 81 ? -18.800 -3.248 11.825 1.00 86.62 81 LYS A O 1
ATOM 619 N N . SER A 1 82 ? -17.510 -1.808 12.969 1.00 88.81 82 SER A N 1
ATOM 620 C CA . SER A 1 82 ? -16.904 -1.153 11.813 1.00 88.81 82 SER A CA 1
ATOM 621 C C . SER A 1 82 ? -15.793 -1.992 11.183 1.00 88.81 82 SER A C 1
ATOM 623 O O . SER A 1 82 ? -15.048 -2.692 11.868 1.00 88.81 82 SER A O 1
ATOM 625 N N . LEU A 1 83 ? -15.637 -1.847 9.867 1.00 91.31 83 LEU A N 1
ATOM 626 C CA . LEU A 1 83 ? -14.451 -2.280 9.136 1.00 91.31 83 LEU A CA 1
ATOM 627 C C . LEU A 1 83 ? -13.418 -1.149 9.118 1.00 91.31 83 LEU A C 1
ATOM 629 O O . LEU A 1 83 ? -13.729 -0.021 8.737 1.00 91.31 83 LEU A O 1
ATOM 633 N N . PHE A 1 84 ? -12.179 -1.466 9.481 1.00 92.88 84 PHE A N 1
ATOM 634 C CA . PHE A 1 84 ? -11.047 -0.556 9.356 1.00 92.88 84 PHE A CA 1
ATOM 635 C C . PHE A 1 84 ? -10.178 -0.971 8.181 1.00 92.88 84 PHE A C 1
ATOM 637 O O . PHE A 1 84 ? -9.718 -2.107 8.110 1.00 92.88 84 PHE A O 1
ATOM 644 N N . LEU A 1 85 ? -9.915 -0.033 7.278 1.00 92.88 85 LEU A N 1
ATOM 645 C CA . LEU A 1 85 ? -9.014 -0.243 6.156 1.00 92.88 85 LEU A CA 1
ATOM 646 C C . LEU A 1 85 ? -7.760 0.604 6.353 1.00 92.88 85 LEU A C 1
ATOM 648 O O . LEU A 1 85 ? -7.771 1.817 6.129 1.00 92.88 85 LEU A O 1
ATOM 652 N N . VAL A 1 86 ? -6.673 -0.044 6.765 1.00 90.56 86 VAL A N 1
ATOM 653 C CA . VAL A 1 86 ? -5.339 0.561 6.760 1.00 90.56 86 VAL A CA 1
ATOM 654 C C . VAL A 1 86 ? -4.860 0.440 5.324 1.00 90.56 86 VAL A C 1
ATOM 656 O O . VAL A 1 86 ? -4.269 -0.574 4.995 1.00 90.56 86 VAL A O 1
ATOM 659 N N . ARG A 1 87 ? -5.257 1.403 4.471 1.00 84.25 87 ARG A N 1
ATOM 660 C CA . ARG A 1 87 ? -5.056 1.441 3.001 1.00 84.25 87 ARG A CA 1
ATOM 661 C C . ARG A 1 87 ? -3.628 1.055 2.578 1.00 84.25 87 ARG A C 1
ATOM 663 O O . ARG A 1 87 ? -2.771 0.846 3.417 1.00 84.25 87 ARG A O 1
ATOM 670 N N . GLU A 1 88 ? -3.355 1.038 1.273 1.00 88.12 88 GLU A N 1
ATOM 671 C CA . GLU A 1 88 ? -2.002 0.846 0.720 1.00 88.12 88 GLU A CA 1
ATOM 672 C C . GLU A 1 88 ? -1.071 2.007 1.140 1.00 88.12 88 GLU A C 1
ATOM 674 O O . GLU A 1 88 ? -0.866 2.990 0.439 1.00 88.12 88 GLU A O 1
ATOM 679 N N . ILE A 1 89 ? -0.629 1.958 2.392 1.00 91.75 89 ILE A N 1
ATOM 680 C CA . ILE A 1 89 ? 0.269 2.880 3.066 1.00 91.75 89 ILE A CA 1
ATOM 681 C C . ILE A 1 89 ? 1.579 2.121 3.224 1.00 91.75 89 ILE A C 1
ATOM 683 O O . ILE A 1 89 ? 1.561 0.947 3.584 1.00 91.75 89 ILE A O 1
ATOM 687 N N . GLY A 1 90 ? 2.709 2.767 2.955 1.00 91.44 90 GLY A N 1
ATOM 688 C CA . GLY A 1 90 ? 3.977 2.049 2.834 1.00 91.44 90 GLY A CA 1
ATOM 689 C C . GLY A 1 90 ? 4.441 1.824 1.390 1.00 91.44 90 GLY A C 1
ATOM 690 O O . GLY A 1 90 ? 5.465 1.182 1.198 1.00 91.44 90 GLY A O 1
ATOM 691 N N . GLY A 1 91 ? 3.724 2.318 0.375 1.00 93.31 91 GLY A N 1
ATOM 692 C CA . GLY A 1 91 ? 4.215 2.374 -1.010 1.00 93.31 91 GLY A CA 1
ATOM 693 C C . GLY A 1 91 ? 4.868 3.709 -1.383 1.00 93.31 91 GLY A C 1
ATOM 694 O O . GLY A 1 91 ? 5.892 3.743 -2.067 1.00 93.31 91 GLY A O 1
ATOM 695 N N . ASN A 1 92 ? 4.305 4.827 -0.914 1.00 95.31 92 ASN A N 1
ATOM 696 C CA . ASN A 1 92 ? 4.697 6.161 -1.380 1.00 95.31 92 ASN A CA 1
ATOM 697 C C . ASN A 1 92 ? 6.124 6.560 -0.985 1.00 95.31 92 ASN A C 1
ATOM 699 O O . ASN A 1 92 ? 6.784 7.221 -1.775 1.00 95.31 92 ASN A O 1
ATOM 703 N N . GLU A 1 93 ? 6.636 6.162 0.186 1.00 95.06 93 GLU A N 1
ATOM 704 C CA . GLU A 1 93 ? 8.025 6.470 0.574 1.00 95.06 93 GLU A CA 1
ATOM 705 C C . GLU A 1 93 ? 9.045 5.845 -0.379 1.00 95.06 93 GLU A C 1
ATOM 707 O O . GLU A 1 93 ? 10.081 6.451 -0.660 1.00 95.06 93 GLU A O 1
ATOM 712 N N . PHE A 1 94 ? 8.738 4.658 -0.904 1.00 96.50 94 PHE A N 1
ATOM 713 C CA . PHE A 1 94 ? 9.593 3.974 -1.860 1.00 96.50 94 PHE A CA 1
ATOM 714 C C . PHE A 1 94 ? 9.441 4.562 -3.251 1.00 96.50 94 PHE A C 1
ATOM 716 O O . PHE A 1 94 ? 10.455 4.790 -3.898 1.00 96.50 94 PHE A O 1
ATOM 723 N N . ASN A 1 95 ? 8.218 4.893 -3.673 1.00 95.38 95 ASN A N 1
ATOM 724 C CA . ASN A 1 95 ? 8.001 5.588 -4.939 1.00 95.38 95 ASN A CA 1
ATOM 725 C C . ASN A 1 95 ? 8.749 6.928 -4.949 1.00 95.38 95 ASN A C 1
ATOM 727 O O . ASN A 1 95 ? 9.560 7.142 -5.840 1.00 95.38 95 ASN A O 1
ATOM 731 N N . TYR A 1 96 ? 8.595 7.775 -3.922 1.00 95.75 96 TYR A N 1
ATOM 732 C CA . TYR A 1 96 ? 9.351 9.030 -3.816 1.00 95.75 96 TYR A CA 1
ATOM 733 C C . TYR A 1 96 ? 10.863 8.807 -3.855 1.00 95.75 96 TYR A C 1
ATOM 735 O O . TYR A 1 96 ? 11.573 9.541 -4.537 1.00 95.75 96 TYR A O 1
ATOM 743 N N . GLY A 1 97 ? 11.362 7.801 -3.131 1.00 96.56 97 GLY A N 1
ATOM 744 C CA . GLY A 1 97 ? 12.779 7.459 -3.148 1.00 96.56 97 GLY A CA 1
ATOM 745 C C . GLY A 1 97 ? 13.262 7.056 -4.543 1.00 96.56 97 GLY A C 1
ATOM 746 O O . GLY A 1 97 ? 14.255 7.604 -5.018 1.00 96.56 97 GLY A O 1
ATOM 747 N N . LEU A 1 98 ? 12.538 6.158 -5.217 1.00 96.12 98 LEU A N 1
ATOM 748 C CA . LEU A 1 98 ? 12.829 5.714 -6.582 1.00 96.12 98 LEU A CA 1
ATOM 749 C C . LEU A 1 98 ? 12.874 6.907 -7.544 1.00 96.12 98 LEU A C 1
ATOM 751 O O . LEU A 1 98 ? 13.882 7.102 -8.221 1.00 96.12 98 LEU A O 1
ATOM 755 N N . THR A 1 99 ? 11.838 7.754 -7.550 1.00 94.56 99 THR A N 1
ATOM 756 C CA . THR A 1 99 ? 11.760 8.928 -8.441 1.00 94.56 99 THR A CA 1
ATOM 757 C C . THR A 1 99 ? 12.849 9.970 -8.160 1.00 94.56 99 THR A C 1
ATOM 759 O O . THR A 1 99 ? 13.109 10.844 -8.979 1.00 94.56 99 THR A O 1
ATOM 762 N N . GLN A 1 100 ? 13.476 9.912 -6.981 1.00 95.75 100 GLN A N 1
ATOM 763 C CA . GLN A 1 100 ? 14.560 10.803 -6.550 1.00 95.75 100 GLN A CA 1
ATOM 764 C C . GLN A 1 100 ? 15.945 10.150 -6.666 1.00 95.75 100 GLN A C 1
ATOM 766 O O . GLN A 1 100 ? 16.924 10.673 -6.137 1.00 95.75 100 GLN A O 1
ATOM 771 N N . GLY A 1 101 ? 16.040 9.011 -7.359 1.00 95.81 101 GLY A N 1
ATOM 772 C CA . GLY A 1 101 ? 17.306 8.351 -7.671 1.00 95.81 101 GLY A CA 1
ATOM 773 C C . GLY A 1 101 ? 17.858 7.454 -6.563 1.00 95.81 101 GLY A C 1
ATOM 774 O O . GLY A 1 101 ? 19.025 7.071 -6.629 1.00 95.81 101 GLY A O 1
ATOM 775 N N . LYS A 1 102 ? 17.058 7.096 -5.549 1.00 97.44 102 LYS A N 1
ATOM 776 C CA . LYS A 1 102 ? 17.463 6.089 -4.558 1.00 97.44 102 LYS A CA 1
ATOM 777 C C . LYS A 1 102 ? 17.532 4.710 -5.189 1.00 97.44 102 LYS A C 1
ATOM 779 O O . LYS A 1 102 ? 16.644 4.295 -5.931 1.00 97.44 102 LYS A O 1
ATOM 784 N N . THR A 1 103 ? 18.568 3.966 -4.827 1.00 97.38 103 THR A N 1
ATOM 785 C CA . THR A 1 103 ? 18.717 2.573 -5.242 1.00 97.38 103 THR A CA 1
ATOM 786 C C . THR A 1 103 ? 17.726 1.671 -4.506 1.00 97.38 103 THR A C 1
ATOM 788 O O . THR A 1 103 ? 17.351 1.920 -3.359 1.00 97.38 103 THR A O 1
ATOM 791 N N . ILE A 1 104 ? 17.353 0.550 -5.127 1.00 97.31 104 ILE A N 1
ATOM 792 C CA . ILE A 1 104 ? 16.528 -0.480 -4.476 1.00 97.31 104 ILE A CA 1
ATOM 793 C C . ILE A 1 104 ? 17.185 -0.974 -3.177 1.00 97.31 104 ILE A C 1
ATOM 795 O O . ILE A 1 104 ? 16.488 -1.270 -2.209 1.00 97.31 104 ILE A O 1
ATOM 799 N N . GLU A 1 105 ? 18.517 -1.043 -3.121 1.00 97.62 105 GLU A N 1
ATOM 800 C CA . GLU A 1 105 ? 19.234 -1.465 -1.916 1.00 97.62 105 GLU A CA 1
ATOM 801 C C . GLU A 1 105 ? 19.083 -0.460 -0.763 1.00 97.62 105 GLU A C 1
ATOM 803 O O . GLU A 1 105 ? 18.838 -0.863 0.376 1.00 97.62 105 GLU A O 1
ATOM 808 N N . GLU A 1 106 ? 19.171 0.845 -1.041 1.00 97.81 106 GLU A N 1
ATOM 809 C CA . GLU A 1 106 ? 18.888 1.884 -0.044 1.00 97.81 106 GLU A CA 1
ATOM 810 C C . GLU A 1 106 ? 17.450 1.786 0.474 1.00 97.81 106 GLU A C 1
ATOM 812 O O . GLU A 1 106 ? 17.219 1.875 1.680 1.00 97.81 106 GLU A O 1
ATOM 817 N N . LEU A 1 107 ? 16.488 1.551 -0.419 1.00 98.12 107 LEU A N 1
ATOM 818 C CA . LEU A 1 107 ? 15.071 1.470 -0.066 1.00 98.12 107 LEU A CA 1
ATOM 819 C C . LEU A 1 107 ? 14.731 0.197 0.714 1.00 98.12 107 LEU A C 1
ATOM 821 O O . LEU A 1 107 ? 13.955 0.254 1.668 1.00 98.12 107 LEU A O 1
ATOM 825 N N . ARG A 1 108 ? 15.366 -0.939 0.396 1.00 97.81 108 ARG A N 1
ATOM 826 C CA . ARG A 1 108 ? 15.232 -2.188 1.169 1.00 97.81 108 ARG A CA 1
ATOM 827 C C . ARG A 1 108 ? 15.579 -1.989 2.642 1.00 97.81 108 ARG A C 1
ATOM 829 O O . ARG A 1 108 ? 14.900 -2.552 3.497 1.00 97.81 108 ARG A O 1
ATOM 836 N N . LYS A 1 109 ? 16.566 -1.141 2.951 1.00 97.81 109 LYS A N 1
ATOM 837 C CA . LYS A 1 109 ? 16.979 -0.836 4.334 1.00 97.81 109 LYS A CA 1
ATOM 838 C C . LYS A 1 109 ? 15.892 -0.116 5.142 1.00 97.81 109 LYS A C 1
ATOM 840 O O . LYS A 1 109 ? 15.956 -0.140 6.361 1.00 97.81 109 LYS A O 1
ATOM 845 N N . MET A 1 110 ? 14.899 0.490 4.487 1.00 97.94 110 MET A N 1
ATOM 846 C CA . MET A 1 110 ? 13.780 1.192 5.132 1.00 97.94 110 MET A CA 1
ATOM 847 C C . MET A 1 110 ? 12.501 0.343 5.243 1.00 97.94 110 MET A C 1
ATOM 849 O O . MET A 1 110 ? 11.538 0.766 5.883 1.00 97.94 110 MET A O 1
ATOM 853 N N . VAL A 1 111 ? 12.459 -0.850 4.634 1.00 98.38 111 VAL A N 1
ATOM 854 C CA . VAL A 1 111 ? 11.259 -1.711 4.623 1.00 98.38 111 VAL A CA 1
ATOM 855 C C . VAL A 1 111 ? 10.845 -2.118 6.033 1.00 98.38 111 VAL A C 1
ATOM 857 O O . VAL A 1 111 ? 9.666 -2.018 6.371 1.00 98.38 111 VAL A O 1
ATOM 860 N N . SER A 1 112 ? 11.807 -2.503 6.876 1.00 98.00 112 SER A N 1
ATOM 861 C CA . SER A 1 112 ? 11.530 -2.862 8.271 1.00 98.00 112 SER A CA 1
ATOM 862 C C . SER A 1 112 ? 10.909 -1.695 9.045 1.00 98.00 112 SER A C 1
ATOM 864 O O . SER A 1 112 ? 9.916 -1.888 9.743 1.00 98.00 112 SER A O 1
ATOM 866 N N . ASP A 1 113 ? 11.435 -0.475 8.883 1.00 98.50 113 ASP A N 1
ATOM 867 C CA . ASP A 1 113 ? 10.910 0.720 9.557 1.00 98.50 113 ASP A CA 1
ATOM 868 C C . ASP A 1 113 ? 9.463 1.016 9.128 1.00 98.50 113 ASP A C 1
ATOM 870 O O . ASP A 1 113 ? 8.599 1.325 9.959 1.00 98.50 113 ASP A O 1
ATOM 874 N N . ALA A 1 114 ? 9.173 0.896 7.828 1.00 98.25 114 ALA A N 1
ATOM 875 C CA . ALA A 1 114 ? 7.837 1.120 7.284 1.00 98.25 114 ALA A CA 1
ATOM 876 C C . ALA A 1 114 ? 6.838 0.073 7.805 1.00 98.25 114 ALA A C 1
ATOM 878 O O . ALA A 1 114 ? 5.794 0.435 8.354 1.00 98.25 114 ALA A O 1
ATOM 879 N N . VAL A 1 115 ? 7.176 -1.219 7.713 1.00 98.50 115 VAL A N 1
ATOM 880 C CA . VAL A 1 115 ? 6.329 -2.326 8.196 1.00 98.50 115 VAL A CA 1
ATOM 881 C C . VAL A 1 115 ? 6.103 -2.234 9.705 1.00 98.50 115 VAL A C 1
ATOM 883 O O . VAL A 1 115 ? 4.976 -2.402 10.179 1.00 98.50 115 VAL A O 1
ATOM 886 N N . GLN A 1 116 ? 7.134 -1.893 10.478 1.00 98.38 116 GLN A N 1
ATOM 887 C CA . GLN A 1 116 ? 7.008 -1.691 11.917 1.00 98.38 116 GLN A CA 1
ATOM 888 C C . GLN A 1 116 ? 6.091 -0.501 12.237 1.00 98.38 116 GLN A C 1
ATOM 890 O O . GLN A 1 116 ? 5.255 -0.583 13.140 1.00 98.38 116 GLN A O 1
ATOM 895 N N . THR A 1 117 ? 6.195 0.599 11.490 1.00 98.31 117 THR A N 1
ATOM 896 C CA . THR A 1 117 ? 5.321 1.770 11.659 1.00 98.31 117 THR A CA 1
ATOM 897 C C . THR A 1 117 ? 3.857 1.427 11.371 1.00 98.31 117 THR A C 1
ATOM 899 O O . THR A 1 117 ? 2.969 1.809 12.138 1.00 98.31 117 THR A O 1
ATOM 902 N N . ILE A 1 118 ? 3.597 0.639 10.325 1.00 98.38 118 ILE A N 1
ATOM 903 C CA . ILE A 1 118 ? 2.254 0.140 9.992 1.00 98.38 118 ILE A CA 1
ATOM 904 C C . ILE A 1 118 ? 1.732 -0.768 11.101 1.00 98.38 118 ILE A C 1
ATOM 906 O O . ILE A 1 118 ? 0.619 -0.569 11.583 1.00 98.38 118 ILE A O 1
ATOM 910 N N . THR A 1 119 ? 2.558 -1.701 11.572 1.00 98.06 119 THR A N 1
ATOM 911 C CA . THR A 1 119 ? 2.237 -2.621 12.672 1.00 98.06 119 THR A CA 1
ATOM 912 C C . THR A 1 119 ? 1.843 -1.858 13.940 1.00 98.06 119 THR A C 1
ATOM 914 O O . THR A 1 119 ? 0.830 -2.168 14.568 1.00 98.06 119 THR A O 1
ATOM 917 N N . HIS A 1 120 ? 2.586 -0.808 14.305 1.00 98.12 120 HIS A N 1
ATOM 918 C CA . HIS A 1 120 ? 2.220 0.075 15.415 1.00 98.12 120 HIS A CA 1
ATOM 919 C C . HIS A 1 120 ? 0.910 0.827 15.163 1.00 98.12 120 HIS A C 1
ATOM 921 O O . HIS A 1 120 ? 0.097 0.976 16.078 1.00 98.12 120 HIS A O 1
ATOM 927 N N . GLY A 1 121 ? 0.679 1.273 13.929 1.00 97.31 121 GLY A N 1
ATOM 928 C CA . GLY A 1 121 ? -0.583 1.882 13.529 1.00 97.31 121 GLY A CA 1
ATOM 929 C C . GLY A 1 121 ? -1.772 0.939 13.716 1.00 97.31 121 GLY A C 1
ATOM 930 O O . GLY A 1 121 ? -2.766 1.327 14.327 1.00 97.31 121 GLY A O 1
ATOM 931 N N . VAL A 1 122 ? -1.641 -0.317 13.285 1.00 97.81 122 VAL A N 1
ATOM 932 C CA . VAL A 1 122 ? -2.656 -1.365 13.475 1.00 97.81 122 VAL A CA 1
ATOM 933 C C . VAL A 1 122 ? -2.913 -1.607 14.960 1.00 97.81 122 VAL A C 1
ATOM 935 O O . VAL A 1 122 ? -4.066 -1.576 15.383 1.00 97.81 122 VAL A O 1
ATOM 938 N N . LYS A 1 123 ? -1.864 -1.744 15.783 1.00 97.81 123 LYS A N 1
ATOM 939 C CA . LYS A 1 123 ? -2.004 -1.870 17.247 1.00 97.81 123 LYS A CA 1
ATOM 940 C C . LYS A 1 123 ? -2.779 -0.699 17.855 1.00 97.81 123 LYS A C 1
ATOM 942 O O . LYS A 1 123 ? -3.625 -0.903 18.722 1.00 97.81 123 LYS A O 1
ATOM 947 N N . LYS A 1 124 ? -2.536 0.527 17.384 1.00 95.62 124 LYS A N 1
ATOM 948 C CA . LYS A 1 124 ? -3.257 1.723 17.843 1.00 95.62 124 LYS A CA 1
ATOM 949 C C . LYS A 1 124 ? -4.736 1.689 17.453 1.00 95.62 124 LYS A C 1
ATOM 951 O O . LYS A 1 124 ? -5.581 2.027 18.274 1.00 95.62 124 LYS A O 1
ATOM 956 N N . VAL A 1 125 ? -5.048 1.240 16.237 1.00 94.00 125 VAL A N 1
ATOM 957 C CA . VAL A 1 125 ? -6.428 1.053 15.761 1.00 94.00 125 VAL A CA 1
ATOM 958 C C . VAL A 1 125 ? -7.158 -0.025 16.572 1.00 94.00 125 VAL A C 1
ATOM 960 O O . VAL A 1 125 ? -8.290 0.200 16.995 1.00 94.00 125 VAL A O 1
ATOM 963 N N . ILE A 1 126 ? -6.495 -1.142 16.893 1.00 95.12 126 ILE A N 1
ATOM 964 C CA . ILE A 1 126 ? -7.018 -2.153 17.829 1.00 95.12 126 ILE A CA 1
ATOM 965 C C . ILE A 1 126 ? -7.272 -1.528 19.206 1.00 95.12 126 ILE A C 1
ATOM 967 O O . ILE A 1 126 ? -8.343 -1.711 19.776 1.00 95.12 126 ILE A O 1
ATOM 971 N N . GLY A 1 127 ? -6.332 -0.722 19.712 1.00 93.12 127 GLY A N 1
ATOM 972 C CA . GLY A 1 127 ? -6.472 0.008 20.975 1.00 93.12 127 GLY A CA 1
ATOM 973 C C . GLY A 1 127 ? -7.639 1.004 21.003 1.00 93.12 127 GLY A C 1
ATOM 974 O O . GLY A 1 127 ? -8.149 1.317 22.074 1.00 93.12 127 GLY A O 1
ATOM 975 N N . PHE A 1 128 ? -8.113 1.468 19.843 1.00 90.19 128 PHE A N 1
ATOM 976 C CA . PHE A 1 128 ? -9.342 2.260 19.746 1.00 90.19 128 PHE A CA 1
ATOM 977 C C . PHE A 1 128 ? -10.625 1.420 19.842 1.00 90.19 128 PHE A C 1
ATOM 979 O O . PHE A 1 128 ? -11.695 1.989 20.047 1.00 90.19 128 PHE A O 1
ATOM 986 N N . GLY A 1 129 ? -10.536 0.093 19.730 1.00 91.19 129 GLY A N 1
ATOM 987 C CA . GLY A 1 129 ? -11.667 -0.837 19.786 1.00 91.19 129 GLY A CA 1
ATOM 988 C C . GLY A 1 129 ? -11.989 -1.523 18.456 1.00 91.19 129 GLY A C 1
ATOM 989 O O . GLY A 1 129 ? -13.043 -2.147 18.342 1.00 91.19 129 GLY A O 1
ATOM 990 N N . ALA A 1 130 ? -11.120 -1.406 17.447 1.00 92.12 130 ALA A N 1
ATOM 991 C CA . ALA A 1 130 ? -11.298 -2.090 16.172 1.00 92.12 130 ALA A CA 1
ATOM 992 C C . ALA A 1 130 ? -11.096 -3.605 16.310 1.00 92.12 130 ALA A C 1
ATOM 994 O O . ALA A 1 130 ? -10.096 -4.064 16.859 1.00 92.12 130 ALA A O 1
ATOM 995 N N . THR A 1 131 ? -12.019 -4.378 15.741 1.00 95.19 131 THR A N 1
ATOM 996 C CA . THR A 1 131 ? -11.970 -5.852 15.738 1.00 95.19 131 THR A CA 1
ATOM 997 C C . THR A 1 131 ? -11.893 -6.445 14.333 1.00 95.19 131 THR A C 1
ATOM 999 O O . THR A 1 131 ? -11.629 -7.635 14.198 1.00 95.19 131 THR A O 1
ATOM 1002 N N . ARG A 1 132 ? -12.112 -5.641 13.284 1.00 95.44 132 ARG A N 1
ATOM 1003 C CA . ARG A 1 132 ? -12.078 -6.055 11.873 1.00 95.44 132 ARG A CA 1
ATOM 1004 C C . ARG A 1 132 ? -11.201 -5.090 11.091 1.00 95.44 132 ARG A C 1
ATOM 1006 O O . ARG A 1 132 ? -11.583 -3.937 10.890 1.00 95.44 132 ARG A O 1
ATOM 1013 N N . ILE A 1 133 ? -10.024 -5.547 10.678 1.00 95.94 133 ILE A N 1
ATOM 1014 C CA . ILE A 1 133 ? -9.015 -4.701 10.040 1.00 95.94 133 ILE A CA 1
ATOM 1015 C C . ILE A 1 133 ? -8.507 -5.380 8.771 1.00 95.94 133 ILE A C 1
ATOM 1017 O O . ILE A 1 133 ? -8.036 -6.515 8.810 1.00 95.94 133 ILE A O 1
ATOM 1021 N N . ALA A 1 134 ? -8.578 -4.664 7.654 1.00 95.69 134 ALA A N 1
ATOM 1022 C CA . ALA A 1 134 ? -7.963 -5.041 6.393 1.00 95.69 134 ALA A CA 1
ATOM 1023 C C . ALA A 1 134 ? -6.693 -4.210 6.162 1.00 95.69 134 ALA A C 1
ATOM 1025 O O . ALA A 1 134 ? -6.700 -2.987 6.336 1.00 95.69 134 ALA A O 1
ATOM 1026 N N . ILE A 1 135 ? -5.614 -4.891 5.778 1.00 96.75 135 ILE A N 1
ATOM 1027 C CA . ILE A 1 135 ? -4.284 -4.321 5.553 1.00 96.75 135 ILE A CA 1
ATOM 1028 C C . ILE A 1 135 ? -3.803 -4.800 4.175 1.00 96.75 135 ILE A C 1
ATOM 1030 O O . ILE A 1 135 ? -3.238 -5.892 4.063 1.00 96.75 135 ILE A O 1
ATOM 1034 N N . PRO A 1 136 ? -4.103 -4.064 3.095 1.00 95.31 136 PRO A N 1
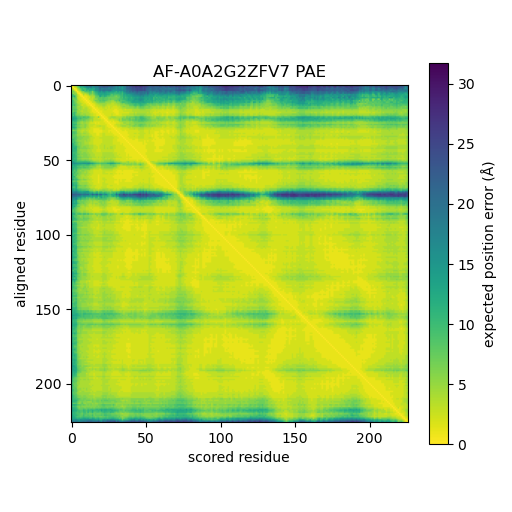ATOM 1035 C CA . PRO A 1 136 ? -3.562 -4.352 1.776 1.00 95.31 136 PRO A CA 1
ATOM 1036 C C . PRO A 1 136 ? -2.044 -4.185 1.699 1.00 95.31 136 PRO A C 1
ATOM 1038 O O . PRO A 1 136 ? -1.477 -3.287 2.319 1.00 95.31 136 PRO A O 1
ATOM 1041 N N . GLY A 1 137 ? -1.409 -5.037 0.895 1.00 96.31 137 GLY A N 1
ATOM 1042 C CA . GLY A 1 137 ? -0.040 -4.827 0.431 1.00 96.31 137 GLY A CA 1
ATOM 1043 C C . GLY A 1 137 ? 0.041 -3.868 -0.756 1.00 96.31 137 GLY A C 1
ATOM 1044 O O . GLY A 1 137 ? -0.973 -3.419 -1.296 1.00 96.31 137 GLY A O 1
ATOM 1045 N N . ASN A 1 138 ? 1.267 -3.596 -1.188 1.00 96.31 138 ASN A N 1
ATOM 1046 C CA . ASN A 1 138 ? 1.547 -2.759 -2.343 1.00 96.31 138 ASN A CA 1
ATOM 1047 C C . ASN A 1 138 ? 1.178 -3.485 -3.644 1.00 96.31 138 ASN A C 1
ATOM 1049 O O . ASN A 1 138 ? 1.290 -4.709 -3.767 1.00 96.31 138 ASN A O 1
ATOM 1053 N N . LEU A 1 139 ? 0.773 -2.693 -4.632 1.00 95.12 139 LEU A N 1
ATOM 1054 C CA . LEU A 1 139 ? 0.538 -3.113 -6.016 1.00 95.12 139 LEU A CA 1
ATOM 1055 C C . LEU A 1 139 ? 1.857 -3.545 -6.694 1.00 95.12 139 LEU A C 1
ATOM 1057 O O . LEU A 1 139 ? 2.936 -3.241 -6.173 1.00 95.12 139 LEU A O 1
ATOM 1061 N N . PRO A 1 140 ? 1.822 -4.205 -7.871 1.00 96.00 140 PRO A N 1
ATOM 1062 C CA . PRO A 1 140 ? 3.019 -4.373 -8.689 1.00 96.00 140 PRO A CA 1
ATOM 1063 C C . PRO A 1 140 ? 3.466 -3.003 -9.214 1.00 96.00 140 PRO A C 1
ATOM 1065 O O . PRO A 1 140 ? 3.024 -2.539 -10.264 1.00 96.00 140 PRO A O 1
ATOM 1068 N N . ILE A 1 141 ? 4.317 -2.315 -8.448 1.00 95.62 141 ILE A N 1
ATOM 1069 C CA . ILE A 1 141 ? 4.700 -0.925 -8.732 1.00 95.62 141 ILE A CA 1
ATOM 1070 C C . ILE A 1 141 ? 5.413 -0.772 -10.083 1.00 95.62 141 ILE A C 1
ATOM 1072 O O . ILE A 1 141 ? 5.328 0.283 -10.702 1.00 95.62 141 ILE A O 1
ATOM 1076 N N . GLY A 1 142 ? 6.053 -1.832 -10.588 1.00 96.56 142 GLY A N 1
ATOM 1077 C CA . GLY A 1 142 ? 6.669 -1.850 -11.912 1.00 96.56 142 GLY A CA 1
ATOM 1078 C C . GLY A 1 142 ? 5.662 -1.799 -13.059 1.00 96.56 142 GLY A C 1
ATOM 1079 O O . GLY A 1 142 ? 6.064 -1.545 -14.189 1.00 96.56 142 GLY A O 1
ATOM 1080 N N . CYS A 1 143 ? 4.375 -2.022 -12.784 1.00 95.50 143 CYS A N 1
ATOM 1081 C CA . CYS A 1 143 ? 3.279 -1.865 -13.737 1.00 95.50 143 CYS A CA 1
ATOM 1082 C C . CYS A 1 143 ? 2.622 -0.476 -13.676 1.00 95.50 143 CYS A C 1
ATOM 1084 O O . CYS A 1 143 ? 1.700 -0.200 -14.441 1.00 95.50 143 CYS A O 1
ATOM 1086 N N . ILE A 1 144 ? 3.024 0.395 -12.745 1.00 92.19 144 ILE A N 1
ATOM 1087 C CA . ILE A 1 144 ? 2.414 1.721 -12.614 1.00 92.19 144 ILE A CA 1
ATOM 1088 C C . ILE A 1 144 ? 2.900 2.602 -13.779 1.00 92.19 144 ILE A C 1
ATOM 1090 O O . ILE A 1 144 ? 4.113 2.736 -13.950 1.00 92.19 144 ILE A O 1
ATOM 1094 N N . PRO A 1 145 ? 1.998 3.256 -14.544 1.00 92.19 145 PRO A N 1
ATOM 1095 C CA . PRO A 1 145 ? 2.378 4.070 -15.704 1.00 92.19 145 PRO A CA 1
ATOM 1096 C C . PRO A 1 145 ? 3.421 5.156 -15.409 1.00 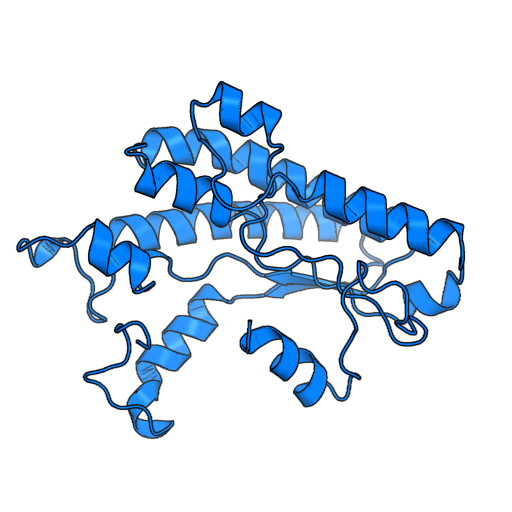92.19 145 PRO A C 1
ATOM 1098 O O . PRO A 1 145 ? 4.294 5.416 -16.233 1.00 92.19 145 PRO A O 1
ATOM 1101 N N . ASP A 1 146 ? 3.362 5.763 -14.221 1.00 90.50 146 ASP A N 1
ATOM 1102 C CA . ASP A 1 146 ? 4.351 6.745 -13.761 1.00 90.50 146 ASP A CA 1
ATOM 1103 C C . ASP A 1 146 ? 5.757 6.129 -13.638 1.00 90.50 146 ASP A C 1
ATOM 1105 O O . ASP A 1 146 ? 6.715 6.651 -14.204 1.00 90.50 146 ASP A O 1
ATOM 1109 N N . MET A 1 147 ? 5.879 4.955 -13.005 1.00 94.19 147 MET A N 1
ATOM 1110 C CA . MET A 1 147 ? 7.159 4.240 -12.897 1.00 94.19 147 MET A CA 1
ATOM 1111 C C . MET A 1 147 ? 7.672 3.799 -14.274 1.00 94.19 147 MET A C 1
ATOM 1113 O O . MET A 1 147 ? 8.853 3.948 -14.573 1.00 94.19 147 MET A O 1
ATOM 1117 N N . LEU A 1 148 ? 6.786 3.304 -15.142 1.00 94.25 148 LEU A N 1
ATOM 1118 C CA . LEU A 1 148 ? 7.144 2.906 -16.507 1.00 94.25 148 LEU A CA 1
ATOM 1119 C C . LEU A 1 148 ? 7.669 4.075 -17.343 1.00 94.25 148 LEU A C 1
ATOM 1121 O O . LEU A 1 148 ? 8.610 3.901 -18.113 1.00 94.25 148 LEU A O 1
ATOM 1125 N N . THR A 1 149 ? 7.079 5.257 -17.171 1.00 92.88 149 THR A N 1
ATOM 1126 C CA . THR A 1 149 ? 7.499 6.477 -17.869 1.00 92.88 149 THR A CA 1
ATOM 1127 C C . THR A 1 149 ? 8.855 6.962 -17.361 1.00 92.88 149 THR A C 1
ATOM 1129 O O . THR A 1 149 ? 9.727 7.292 -18.161 1.00 92.88 149 THR A O 1
ATOM 1132 N N . GLN A 1 150 ? 9.059 6.982 -16.042 1.00 92.38 150 GLN A N 1
ATOM 1133 C CA . GLN A 1 150 ? 10.298 7.480 -15.437 1.00 92.38 150 GLN A CA 1
ATOM 1134 C C . GLN A 1 150 ? 11.502 6.561 -15.661 1.00 92.38 150 GLN A C 1
ATOM 1136 O O . GLN A 1 150 ? 12.613 7.044 -15.864 1.00 92.38 150 GLN A O 1
ATOM 1141 N N . PHE A 1 151 ? 11.290 5.244 -15.645 1.00 94.31 151 PHE A N 1
ATOM 1142 C CA . PHE A 1 151 ? 12.346 4.241 -15.814 1.00 94.31 151 PHE A CA 1
ATOM 1143 C C . PHE A 1 151 ? 12.331 3.598 -17.207 1.00 94.31 151 PHE A C 1
ATOM 1145 O O . PHE A 1 151 ? 12.753 2.451 -17.376 1.00 94.31 151 PHE A O 1
ATOM 1152 N N . LEU A 1 152 ? 11.830 4.321 -18.211 1.00 92.94 152 LEU A N 1
ATOM 1153 C CA . LEU A 1 152 ? 11.786 3.851 -19.589 1.00 92.94 152 LEU A CA 1
ATOM 1154 C C . LEU A 1 152 ? 13.199 3.541 -20.106 1.00 92.94 152 LEU A C 1
ATOM 1156 O O . LEU A 1 152 ? 14.112 4.360 -20.011 1.00 92.94 152 LEU A O 1
ATOM 1160 N N . THR A 1 153 ? 13.374 2.361 -20.698 1.00 93.69 153 THR A N 1
ATOM 1161 C CA . THR A 1 153 ? 14.642 1.939 -21.299 1.00 93.69 153 THR A CA 1
ATOM 1162 C C . THR A 1 153 ? 14.411 1.044 -22.511 1.00 93.69 153 THR A C 1
ATOM 1164 O O . THR A 1 153 ? 13.416 0.330 -22.597 1.00 93.69 153 THR A O 1
ATOM 1167 N N . ASN A 1 154 ? 15.368 1.039 -23.439 1.00 92.81 154 ASN A N 1
ATOM 1168 C CA . ASN A 1 154 ? 15.345 0.166 -24.618 1.00 92.81 154 ASN A CA 1
ATOM 1169 C C . ASN A 1 154 ? 15.773 -1.279 -24.304 1.00 92.81 154 ASN A C 1
ATOM 1171 O O . ASN A 1 154 ? 15.726 -2.143 -25.178 1.00 92.81 154 ASN A O 1
ATOM 1175 N N . ASN A 1 155 ? 16.224 -1.559 -23.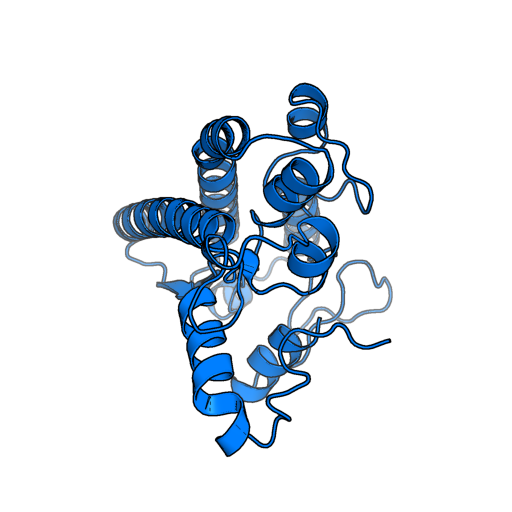078 1.00 95.12 155 ASN A N 1
ATOM 1176 C CA . ASN A 1 155 ? 16.624 -2.901 -22.676 1.00 95.12 155 ASN A CA 1
ATOM 1177 C C . ASN A 1 155 ? 15.392 -3.772 -22.379 1.00 95.12 155 ASN A C 1
ATOM 1179 O O . ASN A 1 155 ? 14.884 -3.770 -21.261 1.00 95.12 155 ASN A O 1
ATOM 1183 N N . SER A 1 156 ? 14.950 -4.571 -23.351 1.00 93.12 156 SER A N 1
ATOM 1184 C CA . SER A 1 156 ? 13.800 -5.476 -23.194 1.00 93.12 156 SER A CA 1
ATOM 1185 C C . SER A 1 156 ? 13.939 -6.462 -22.026 1.00 93.12 156 SER A C 1
ATOM 1187 O O . SER A 1 156 ? 12.933 -6.883 -21.462 1.00 93.12 156 SER A O 1
ATOM 1189 N N . ASN A 1 157 ? 15.165 -6.773 -21.588 1.00 95.75 157 ASN A N 1
ATOM 1190 C CA . ASN A 1 157 ? 15.402 -7.689 -20.474 1.00 95.75 157 ASN A CA 1
ATOM 1191 C C . ASN A 1 157 ? 14.983 -7.135 -19.107 1.00 95.75 157 ASN A C 1
ATOM 1193 O O . ASN A 1 157 ? 14.981 -7.912 -18.155 1.00 95.75 157 ASN A O 1
ATOM 1197 N N . VAL A 1 158 ? 14.651 -5.846 -18.958 1.00 96.31 158 VAL A N 1
ATOM 1198 C CA . VAL A 1 158 ? 14.185 -5.310 -17.660 1.00 96.31 158 VAL A CA 1
ATOM 1199 C C . VAL A 1 158 ? 12.690 -5.525 -17.428 1.00 96.31 158 VAL A C 1
ATOM 1201 O O . VAL A 1 158 ? 12.226 -5.427 -16.290 1.00 96.31 158 VAL A O 1
ATOM 1204 N N . TYR A 1 159 ? 11.946 -5.856 -18.483 1.00 96.62 159 TYR A N 1
ATOM 1205 C CA . TYR A 1 159 ? 10.497 -6.010 -18.444 1.00 96.62 159 TYR A CA 1
ATOM 1206 C C . TYR A 1 159 ? 10.081 -7.485 -18.296 1.00 96.62 159 TYR A C 1
ATOM 1208 O O . TYR A 1 159 ? 10.840 -8.399 -18.638 1.00 96.62 159 TYR A O 1
ATOM 1216 N N . ASP A 1 160 ? 8.900 -7.723 -17.726 1.00 94.88 160 ASP A N 1
ATOM 1217 C CA . ASP A 1 160 ? 8.240 -9.033 -17.680 1.00 94.88 160 ASP A CA 1
ATOM 1218 C C . ASP A 1 160 ? 7.255 -9.234 -18.850 1.00 94.88 160 ASP A C 1
ATOM 1220 O O . ASP A 1 160 ? 7.155 -8.405 -19.756 1.00 94.88 160 ASP A O 1
ATOM 1224 N N . GLU A 1 161 ? 6.521 -10.351 -18.841 1.00 91.50 161 GLU A N 1
ATOM 1225 C CA . GLU A 1 161 ? 5.532 -10.697 -19.874 1.00 91.50 161 GLU A CA 1
ATOM 1226 C C . GLU A 1 161 ? 4.380 -9.681 -19.998 1.00 91.50 161 GLU A C 1
ATOM 1228 O O . GLU A 1 161 ? 3.766 -9.563 -21.062 1.00 91.50 161 GLU A O 1
ATOM 1233 N N . TYR A 1 162 ? 4.116 -8.906 -18.941 1.00 90.75 162 TYR A N 1
ATOM 1234 C CA . TYR A 1 162 ? 3.106 -7.851 -18.928 1.00 90.75 162 TYR A CA 1
ATOM 1235 C C . TYR A 1 162 ? 3.683 -6.481 -19.287 1.00 90.75 162 TYR A C 1
ATOM 1237 O O . TYR A 1 162 ? 2.933 -5.516 -19.285 1.00 90.75 162 TYR A O 1
ATOM 1245 N N . HIS A 1 163 ? 4.966 -6.386 -19.655 1.00 92.56 163 HIS A N 1
ATOM 1246 C CA . HIS A 1 163 ? 5.694 -5.129 -19.878 1.00 92.56 163 HIS A CA 1
ATOM 1247 C C . HIS A 1 163 ? 5.857 -4.279 -18.608 1.00 92.56 163 HIS A C 1
ATOM 1249 O O . HIS A 1 163 ? 6.011 -3.060 -18.684 1.00 92.56 163 HIS A O 1
ATOM 1255 N N . CYS A 1 164 ? 5.866 -4.914 -17.435 1.00 95.94 164 CYS A N 1
ATOM 1256 C CA . CYS A 1 164 ? 6.158 -4.253 -16.170 1.00 95.94 164 CYS A CA 1
ATOM 1257 C C . CYS A 1 164 ? 7.643 -4.371 -15.799 1.00 95.94 164 CYS A C 1
ATOM 1259 O O . CYS A 1 164 ? 8.314 -5.334 -16.166 1.00 95.94 164 CYS A O 1
ATOM 1261 N N . LEU A 1 165 ? 8.169 -3.410 -15.035 1.00 97.56 165 LEU A N 1
ATOM 1262 C CA . LEU A 1 165 ? 9.563 -3.411 -14.570 1.00 97.56 165 LEU A CA 1
ATOM 1263 C C . LEU A 1 165 ? 9.796 -4.497 -13.507 1.00 97.56 165 LEU A C 1
ATOM 1265 O O . LEU A 1 165 ? 9.290 -4.399 -12.383 1.00 97.56 165 LEU A O 1
ATOM 1269 N N . LYS A 1 166 ? 10.617 -5.505 -13.836 1.00 97.69 166 LYS A N 1
ATOM 1270 C CA . LYS A 1 166 ? 10.856 -6.680 -12.979 1.00 97.69 166 LYS A CA 1
ATOM 1271 C C . LYS A 1 166 ? 11.440 -6.322 -11.624 1.00 97.69 166 LYS A C 1
ATOM 1273 O O . LYS A 1 166 ? 10.943 -6.792 -10.606 1.00 97.69 166 LYS A O 1
ATOM 1278 N N . ASP A 1 167 ? 12.460 -5.472 -11.587 1.00 97.00 167 ASP A N 1
ATOM 1279 C CA . ASP A 1 167 ? 13.148 -5.153 -10.332 1.00 97.00 167 ASP A CA 1
ATOM 1280 C C . ASP A 1 167 ? 12.250 -4.390 -9.354 1.00 97.00 167 ASP A C 1
ATOM 1282 O O . ASP A 1 167 ? 12.287 -4.640 -8.146 1.00 97.00 167 ASP A O 1
ATOM 1286 N N . LEU A 1 168 ? 11.372 -3.528 -9.872 1.00 97.69 168 LEU A N 1
ATOM 1287 C CA . LEU A 1 168 ? 10.393 -2.819 -9.055 1.00 97.69 168 LEU A CA 1
ATOM 1288 C C . LEU A 1 168 ? 9.291 -3.766 -8.548 1.00 97.69 168 LEU A C 1
ATOM 1290 O O . LEU A 1 168 ? 8.916 -3.711 -7.376 1.00 97.69 168 LEU A O 1
ATOM 1294 N N . ASN A 1 169 ? 8.826 -4.700 -9.384 1.00 97.88 169 ASN A N 1
ATOM 1295 C CA . ASN A 1 169 ? 7.884 -5.750 -8.978 1.00 97.88 169 ASN A CA 1
ATOM 1296 C C . ASN A 1 169 ? 8.489 -6.715 -7.939 1.00 97.88 169 ASN A C 1
ATOM 1298 O O . ASN A 1 169 ? 7.815 -7.093 -6.974 1.00 97.88 169 ASN A O 1
ATOM 1302 N N . ASN A 1 170 ? 9.771 -7.059 -8.079 1.00 98.12 170 ASN A N 1
ATOM 1303 C CA . ASN A 1 170 ? 10.525 -7.846 -7.103 1.00 98.12 170 ASN A CA 1
ATOM 1304 C C . ASN A 1 170 ? 10.644 -7.105 -5.767 1.00 98.12 170 ASN A C 1
ATOM 1306 O O . ASN A 1 170 ? 10.505 -7.710 -4.703 1.00 98.12 170 ASN A O 1
ATOM 1310 N N . PHE A 1 171 ? 10.863 -5.789 -5.801 1.00 98.38 171 PHE A N 1
ATOM 1311 C CA . PHE A 1 171 ? 10.875 -4.961 -4.600 1.00 98.38 171 PHE A CA 1
ATOM 1312 C C . PHE A 1 171 ? 9.501 -4.899 -3.912 1.00 98.38 171 PHE A C 1
ATOM 1314 O O . PHE A 1 171 ? 9.427 -5.100 -2.700 1.00 98.38 171 PHE A O 1
ATOM 1321 N N . ALA A 1 172 ? 8.408 -4.705 -4.660 1.00 98.06 172 ALA A N 1
ATOM 1322 C CA . ALA A 1 172 ? 7.054 -4.753 -4.096 1.00 98.06 172 ALA A CA 1
ATOM 1323 C C . ALA A 1 172 ? 6.746 -6.112 -3.449 1.00 98.06 172 ALA A C 1
ATOM 1325 O O . ALA A 1 172 ? 6.206 -6.163 -2.346 1.00 98.06 172 ALA A O 1
ATOM 1326 N N . THR A 1 173 ? 7.156 -7.211 -4.086 1.00 98.19 173 THR A N 1
ATOM 1327 C CA . THR A 1 173 ? 7.000 -8.566 -3.534 1.00 98.19 173 THR A CA 1
ATOM 1328 C C . THR A 1 173 ? 7.800 -8.740 -2.242 1.00 98.19 173 THR A C 1
ATOM 1330 O O . THR A 1 173 ? 7.278 -9.256 -1.255 1.00 98.19 173 THR A O 1
ATOM 1333 N N . PHE A 1 174 ? 9.045 -8.252 -2.212 1.00 98.56 174 PHE A N 1
ATOM 1334 C CA . PHE A 1 174 ? 9.882 -8.246 -1.010 1.00 98.56 174 PHE A CA 1
ATOM 1335 C C . PHE A 1 174 ? 9.211 -7.490 0.145 1.00 98.56 174 PHE A C 1
ATOM 1337 O O . PHE A 1 174 ? 9.119 -8.019 1.253 1.00 98.56 174 PHE A O 1
ATOM 1344 N N . TYR A 1 175 ? 8.695 -6.286 -0.114 1.00 98.56 175 TYR A N 1
ATOM 1345 C CA . TYR A 1 175 ? 7.948 -5.505 0.872 1.00 98.56 175 TYR A CA 1
ATOM 1346 C C . TYR A 1 175 ? 6.692 -6.250 1.361 1.00 98.56 175 TYR A C 1
ATOM 1348 O O . TYR A 1 175 ? 6.483 -6.401 2.566 1.00 98.56 175 TYR A O 1
ATOM 1356 N N . ASN A 1 176 ? 5.889 -6.780 0.433 1.00 98.62 176 ASN A N 1
ATOM 1357 C CA . ASN A 1 176 ? 4.652 -7.499 0.740 1.00 98.62 176 ASN A CA 1
ATOM 1358 C C . ASN A 1 176 ? 4.893 -8.757 1.579 1.00 98.62 176 ASN A C 1
ATOM 1360 O O . ASN A 1 176 ? 4.054 -9.098 2.410 1.00 98.62 176 ASN A O 1
ATOM 1364 N N . HIS A 1 177 ? 6.024 -9.440 1.393 1.00 98.56 177 HIS A N 1
ATOM 1365 C CA . HIS A 1 177 ? 6.402 -10.578 2.226 1.00 98.56 177 HIS A CA 1
ATOM 1366 C C . HIS A 1 177 ? 6.646 -10.161 3.685 1.00 98.56 177 HIS A C 1
ATOM 1368 O O . HIS A 1 177 ? 6.097 -10.778 4.596 1.00 98.56 177 HIS A O 1
ATOM 1374 N N . HIS A 1 178 ? 7.386 -9.068 3.911 1.00 98.62 178 HIS A N 1
ATOM 1375 C CA . HIS A 1 178 ? 7.638 -8.543 5.260 1.00 98.62 178 HIS A CA 1
ATOM 1376 C C . HIS A 1 178 ? 6.344 -8.082 5.938 1.00 98.62 178 HIS A C 1
ATOM 1378 O O . HIS A 1 178 ? 6.128 -8.337 7.122 1.00 98.62 178 HIS A O 1
ATOM 1384 N N . LEU A 1 179 ? 5.455 -7.431 5.182 1.00 98.56 179 LEU A N 1
ATOM 1385 C CA . LEU A 1 179 ? 4.160 -7.007 5.703 1.00 98.56 179 LEU A CA 1
ATOM 1386 C C . LEU A 1 179 ? 3.284 -8.207 6.098 1.00 98.56 179 LEU A C 1
ATOM 1388 O O . LEU A 1 179 ? 2.689 -8.190 7.172 1.00 98.56 179 LEU A O 1
ATOM 1392 N N . GLN A 1 180 ? 3.230 -9.260 5.276 1.00 98.56 180 GLN A N 1
ATOM 1393 C CA . GLN A 1 180 ? 2.483 -10.484 5.595 1.00 98.56 180 GLN A CA 1
ATOM 1394 C C . GLN A 1 180 ? 3.008 -11.162 6.865 1.00 98.56 180 GLN A C 1
ATOM 1396 O O . GLN A 1 180 ? 2.211 -11.486 7.743 1.00 98.56 180 GLN A O 1
ATOM 1401 N N . GLN A 1 181 ? 4.332 -11.291 7.010 1.00 98.62 181 GLN A N 1
ATOM 1402 C CA . GLN A 1 181 ? 4.949 -11.837 8.224 1.00 98.62 181 GLN A CA 1
ATOM 1403 C C . GLN A 1 181 ? 4.534 -11.046 9.474 1.00 98.62 181 GLN A C 1
ATOM 1405 O O . GLN A 1 181 ? 4.077 -11.634 10.455 1.00 98.62 181 GLN A O 1
ATOM 1410 N N . ALA A 1 182 ? 4.604 -9.713 9.421 1.00 98.44 182 ALA A N 1
ATOM 1411 C CA . ALA A 1 182 ? 4.195 -8.858 10.534 1.00 98.44 182 ALA A CA 1
ATOM 1412 C C . ALA A 1 182 ? 2.688 -8.966 10.848 1.00 98.44 182 ALA A C 1
ATOM 1414 O O . ALA A 1 182 ? 2.284 -8.945 12.013 1.00 98.44 182 ALA A O 1
ATOM 1415 N N . ILE A 1 183 ? 1.838 -9.115 9.827 1.00 98.31 183 ILE A N 1
ATOM 1416 C CA . ILE A 1 183 ? 0.398 -9.347 10.009 1.00 98.31 183 ILE A CA 1
ATOM 1417 C C . ILE A 1 183 ? 0.148 -10.697 10.690 1.00 98.31 183 ILE A C 1
ATOM 1419 O O . ILE A 1 183 ? -0.690 -10.781 11.589 1.00 98.31 183 ILE A O 1
ATOM 1423 N N . ASP A 1 184 ? 0.868 -11.747 10.303 1.00 98.38 184 ASP A N 1
ATOM 1424 C CA . ASP A 1 184 ? 0.722 -13.071 10.908 1.00 98.38 184 ASP A CA 1
ATOM 1425 C C . ASP A 1 184 ? 1.200 -13.103 12.364 1.00 98.38 184 ASP A C 1
ATOM 1427 O O . ASP A 1 184 ? 0.592 -13.772 13.202 1.00 98.38 184 ASP A O 1
ATOM 1431 N N . GLU A 1 185 ? 2.222 -12.323 12.714 1.00 98.31 185 GLU A N 1
ATOM 1432 C CA . GLU A 1 185 ? 2.596 -12.086 14.111 1.00 98.31 185 GLU A CA 1
ATOM 1433 C C . GLU A 1 185 ? 1.501 -11.340 14.881 1.00 98.31 185 GLU A C 1
ATOM 1435 O O . GLU A 1 185 ? 1.135 -11.743 15.987 1.00 98.31 185 GLU A O 1
ATOM 1440 N N . LEU A 1 186 ? 0.917 -10.291 14.294 1.00 98.12 186 LEU A N 1
ATOM 1441 C CA . LEU A 1 186 ? -0.192 -9.567 14.916 1.00 98.12 186 LEU A CA 1
ATOM 1442 C C . LEU A 1 186 ? -1.407 -10.467 15.169 1.00 98.12 186 LEU A C 1
ATOM 1444 O O . LEU A 1 186 ? -2.028 -10.340 16.223 1.00 98.12 186 LEU A O 1
ATOM 1448 N N . LYS A 1 187 ? -1.727 -11.397 14.259 1.00 98.19 187 LYS A N 1
ATOM 1449 C CA . LYS A 1 187 ? -2.816 -12.373 14.454 1.00 98.19 187 LYS A CA 1
ATOM 1450 C C . LYS A 1 187 ? -2.582 -13.258 15.680 1.00 98.19 187 LYS A C 1
ATOM 1452 O O . LYS A 1 187 ? -3.533 -13.561 16.393 1.00 98.19 187 LYS A O 1
ATOM 1457 N N . LYS A 1 188 ? -1.327 -13.637 15.956 1.00 98.00 188 LYS A N 1
ATOM 1458 C CA . LYS A 1 188 ? -0.964 -14.410 17.159 1.00 98.00 188 LYS A CA 1
ATOM 1459 C C . LYS A 1 188 ? -1.139 -13.585 18.436 1.00 98.00 188 LYS A C 1
ATOM 1461 O O . LYS A 1 188 ? -1.585 -14.117 19.446 1.00 98.00 188 LYS A O 1
ATOM 1466 N N . ILE A 1 189 ? -0.803 -12.294 18.390 1.00 97.88 189 ILE A N 1
ATOM 1467 C CA . ILE A 1 189 ? -0.918 -11.376 19.538 1.00 97.88 189 ILE A CA 1
ATOM 1468 C C . ILE A 1 189 ? -2.387 -11.014 19.823 1.00 97.88 189 ILE A C 1
ATOM 1470 O O . ILE A 1 189 ? -2.770 -10.865 20.982 1.00 97.88 189 ILE A O 1
ATOM 1474 N N . TYR A 1 190 ? -3.214 -10.879 18.783 1.00 97.62 190 TYR A N 1
ATOM 1475 C CA . TYR A 1 190 ? -4.613 -10.454 18.881 1.00 97.62 190 TYR A CA 1
ATOM 1476 C C . TYR A 1 190 ? -5.576 -11.504 18.301 1.00 97.62 190 TYR A C 1
ATOM 1478 O O . TYR A 1 190 ? -6.239 -11.233 17.299 1.00 97.62 190 TYR A O 1
ATOM 1486 N N . PRO A 1 191 ? -5.731 -12.680 18.941 1.00 96.56 191 PRO A N 1
ATOM 1487 C CA . PRO A 1 191 ? -6.551 -13.773 18.404 1.00 96.56 191 PRO A CA 1
ATOM 1488 C C . PRO A 1 191 ? -8.043 -13.420 18.279 1.00 96.56 191 PRO A C 1
ATOM 1490 O O . PRO A 1 191 ? -8.759 -14.011 17.478 1.00 96.56 191 PRO A O 1
ATOM 1493 N N . ASN A 1 192 ? -8.513 -12.427 19.042 1.00 95.81 192 ASN A N 1
ATOM 1494 C CA . ASN A 1 192 ? -9.901 -11.954 19.019 1.00 95.81 192 ASN A CA 1
ATOM 1495 C C . ASN A 1 192 ? -10.155 -10.842 17.980 1.00 95.81 192 ASN A C 1
ATOM 1497 O O . ASN A 1 192 ? -11.260 -10.303 17.917 1.00 95.81 192 ASN A O 1
ATOM 1501 N N . VAL A 1 193 ? -9.143 -10.461 17.194 1.00 97.38 193 VAL A N 1
ATOM 1502 C CA . VAL A 1 193 ? -9.242 -9.445 16.140 1.00 97.38 1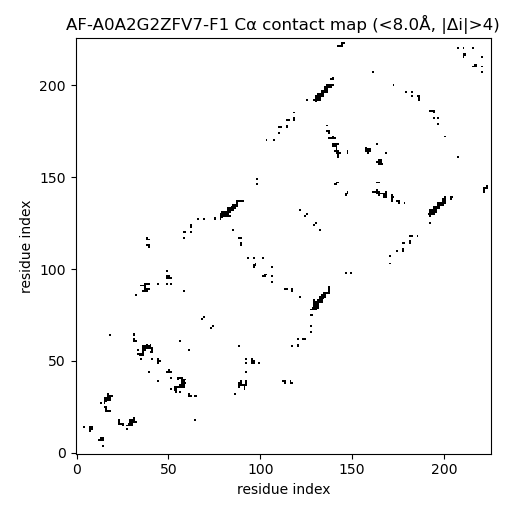93 VAL A CA 1
ATOM 1503 C C . VAL A 1 193 ? -9.101 -10.127 14.784 1.00 97.38 193 VAL A C 1
ATOM 1505 O O . VAL A 1 193 ? -8.122 -10.811 14.504 1.00 97.38 193 VAL A O 1
ATOM 1508 N N . THR A 1 194 ? -10.066 -9.901 13.898 1.00 97.44 194 THR A N 1
ATOM 1509 C CA . THR A 1 194 ? -9.975 -10.314 12.499 1.00 97.44 194 THR A CA 1
ATOM 1510 C C . THR A 1 194 ? -9.031 -9.373 11.753 1.00 97.44 194 THR A C 1
ATOM 1512 O O . THR A 1 194 ? -9.393 -8.239 11.434 1.00 97.44 194 THR A O 1
ATOM 1515 N N . LEU A 1 195 ? -7.823 -9.857 11.463 1.00 97.50 195 LEU A N 1
ATOM 1516 C CA . LEU A 1 195 ? -6.833 -9.183 10.624 1.00 97.50 195 LEU A CA 1
ATOM 1517 C C . LEU A 1 195 ? -6.760 -9.873 9.260 1.00 97.50 195 LEU A C 1
ATOM 1519 O O . LEU A 1 195 ? -6.447 -11.062 9.181 1.00 97.50 195 LEU A O 1
ATOM 1523 N N . ILE A 1 196 ? -7.032 -9.131 8.189 1.00 95.62 196 ILE A N 1
ATOM 1524 C CA . ILE A 1 196 ? -7.057 -9.642 6.814 1.00 95.62 196 ILE A CA 1
ATOM 1525 C C . ILE A 1 196 ? -5.968 -8.943 6.003 1.00 95.62 196 ILE A C 1
ATOM 1527 O O . ILE A 1 196 ? -5.920 -7.714 5.952 1.00 95.62 196 ILE A O 1
ATOM 1531 N N . TYR A 1 197 ? -5.112 -9.726 5.346 1.00 97.38 197 TYR A N 1
ATOM 1532 C CA . TYR A 1 197 ? -4.193 -9.207 4.337 1.00 97.38 197 TYR A CA 1
ATOM 1533 C C . TYR A 1 197 ? -4.939 -9.024 3.012 1.00 97.38 197 TYR A C 1
ATOM 1535 O O . TYR A 1 197 ? -5.623 -9.938 2.554 1.00 97.38 197 TYR A O 1
ATOM 1543 N N . GLY A 1 198 ? -4.823 -7.841 2.411 1.00 95.44 198 GLY A N 1
ATOM 1544 C CA . GLY A 1 198 ? -5.356 -7.575 1.076 1.00 95.44 198 GLY A CA 1
ATOM 1545 C C . GLY A 1 198 ? -4.284 -7.801 0.016 1.00 95.44 198 GLY A C 1
ATOM 1546 O O . GLY A 1 198 ? -3.387 -6.972 -0.135 1.00 95.44 198 GLY A O 1
ATOM 1547 N N . ASP A 1 199 ? -4.389 -8.889 -0.743 1.00 96.38 199 ASP A N 1
ATOM 1548 C CA . ASP A 1 199 ? -3.441 -9.207 -1.815 1.00 96.38 199 ASP A CA 1
ATOM 1549 C C . ASP A 1 199 ? -3.718 -8.382 -3.081 1.00 96.38 199 ASP A C 1
ATOM 1551 O O . ASP A 1 199 ? -4.226 -8.856 -4.099 1.00 96.38 199 ASP A O 1
ATOM 1555 N N . TYR A 1 200 ? -3.420 -7.088 -2.989 1.00 95.25 200 TYR A N 1
ATOM 1556 C CA . TYR A 1 200 ? -3.594 -6.150 -4.096 1.00 95.25 200 TYR A CA 1
ATOM 1557 C C . TYR A 1 200 ? -2.642 -6.447 -5.246 1.00 95.25 200 TYR A C 1
ATOM 1559 O O . TYR A 1 200 ? -2.972 -6.156 -6.395 1.00 95.25 200 TYR A O 1
ATOM 1567 N N . TYR A 1 201 ? -1.494 -7.052 -4.947 1.00 96.31 201 TYR A N 1
ATOM 1568 C CA . TYR A 1 201 ? -0.517 -7.419 -5.951 1.00 96.31 201 TYR A CA 1
ATOM 1569 C C . TYR A 1 201 ? -1.110 -8.424 -6.942 1.00 96.31 201 TYR A C 1
ATOM 1571 O O . TYR A 1 201 ? -1.220 -8.138 -8.136 1.00 96.31 201 TYR A O 1
ATOM 1579 N N . ASN A 1 202 ? -1.577 -9.570 -6.440 1.00 96.50 202 ASN A N 1
ATOM 1580 C CA . ASN A 1 202 ? -2.137 -10.611 -7.295 1.00 96.50 202 ASN A CA 1
ATOM 1581 C C . ASN A 1 202 ? -3.511 -10.234 -7.852 1.00 96.50 202 ASN A C 1
ATOM 1583 O O . ASN A 1 202 ? -3.821 -10.602 -8.984 1.00 96.50 202 ASN A O 1
ATOM 1587 N N . ALA A 1 203 ? -4.311 -9.448 -7.122 1.00 95.31 203 ALA A N 1
ATOM 1588 C CA . ALA A 1 203 ? -5.554 -8.902 -7.665 1.00 95.31 203 ALA A CA 1
ATOM 1589 C C . ALA A 1 203 ? -5.293 -8.029 -8.907 1.00 95.31 203 ALA A C 1
ATOM 1591 O O . ALA A 1 203 ? -5.994 -8.155 -9.911 1.00 95.31 203 ALA A O 1
ATOM 1592 N N . PHE A 1 204 ? -4.256 -7.186 -8.880 1.00 94.19 204 PHE A N 1
ATOM 1593 C CA . PHE A 1 204 ? -3.878 -6.369 -10.032 1.00 94.19 204 PHE A CA 1
ATOM 1594 C C . PHE A 1 204 ? -3.363 -7.218 -11.200 1.00 94.19 204 PHE A C 1
ATOM 1596 O O . PHE A 1 204 ? -3.773 -7.005 -12.339 1.00 94.19 204 PHE A O 1
ATOM 1603 N N . LEU A 1 205 ? -2.517 -8.219 -10.937 1.00 94.06 205 LEU A N 1
ATOM 1604 C CA . LEU A 1 205 ? -2.052 -9.132 -11.988 1.00 94.06 205 LEU A CA 1
ATOM 1605 C C . LEU A 1 205 ? -3.202 -9.924 -12.618 1.00 94.06 205 LEU A C 1
ATOM 1607 O O . LEU A 1 205 ? -3.227 -10.121 -13.833 1.00 94.06 205 LEU A O 1
ATOM 1611 N N . TRP A 1 206 ? -4.190 -10.331 -11.820 1.00 95.31 206 TRP A N 1
ATOM 1612 C CA . TRP A 1 206 ? -5.395 -10.970 -12.336 1.00 95.31 206 TRP A CA 1
ATOM 1613 C C . TRP A 1 206 ? -6.161 -10.038 -13.282 1.00 95.31 206 TRP A C 1
ATOM 1615 O O . TRP A 1 206 ? -6.584 -10.481 -14.351 1.00 95.31 206 TRP A O 1
ATOM 1625 N N . LEU A 1 207 ? -6.284 -8.747 -12.950 1.00 93.00 207 LEU A N 1
ATOM 1626 C CA . LEU A 1 207 ? -6.899 -7.756 -13.840 1.00 93.00 207 LEU A CA 1
ATOM 1627 C C . LEU A 1 207 ? -6.118 -7.599 -15.149 1.00 93.00 207 LEU A C 1
ATOM 1629 O O . LEU A 1 207 ? -6.732 -7.582 -16.212 1.00 93.00 207 LEU A O 1
ATOM 1633 N N . LEU A 1 208 ? -4.783 -7.541 -15.101 1.00 92.00 208 LEU A N 1
ATOM 1634 C CA . LEU A 1 208 ? -3.960 -7.471 -16.314 1.00 92.00 208 LEU A CA 1
ATOM 1635 C C . LEU A 1 208 ? -4.159 -8.701 -17.202 1.00 92.00 208 LEU A C 1
ATOM 1637 O O . LEU A 1 208 ? -4.403 -8.571 -18.404 1.00 92.00 208 LEU A O 1
ATOM 1641 N N . LYS A 1 209 ? -4.120 -9.893 -16.601 1.00 93.19 209 LYS A N 1
ATOM 1642 C CA . LYS A 1 209 ? -4.282 -11.168 -17.303 1.00 93.19 209 LYS A CA 1
ATOM 1643 C C . LYS A 1 209 ? -5.658 -11.311 -17.959 1.00 93.19 209 LYS A C 1
ATOM 1645 O O . LYS A 1 209 ? -5.750 -11.839 -19.063 1.00 93.19 209 LYS A O 1
ATOM 1650 N N . ASN A 1 210 ? -6.715 -10.834 -17.300 1.00 94.69 210 ASN A N 1
ATOM 1651 C CA . ASN A 1 210 ? -8.103 -10.959 -17.768 1.00 94.69 210 ASN A CA 1
ATOM 1652 C C . ASN A 1 210 ? -8.637 -9.685 -18.443 1.00 94.69 210 ASN A C 1
ATOM 1654 O O . ASN A 1 210 ? -9.815 -9.611 -18.790 1.00 94.69 210 ASN A O 1
ATOM 1658 N N . SER A 1 211 ? -7.778 -8.692 -18.660 1.00 92.56 211 SER A N 1
ATOM 1659 C CA . SER A 1 211 ? -8.123 -7.359 -19.163 1.00 92.56 211 SER A CA 1
ATOM 1660 C C . SER A 1 211 ? -9.037 -7.376 -20.392 1.00 92.56 211 SER A C 1
ATOM 1662 O O . SER A 1 211 ? -10.090 -6.745 -20.378 1.00 92.56 211 SER A O 1
ATOM 1664 N N . VAL A 1 212 ? -8.695 -8.161 -21.416 1.00 92.75 212 VAL A N 1
ATOM 1665 C CA . VAL A 1 212 ? -9.482 -8.265 -22.658 1.00 92.75 212 VAL A CA 1
ATOM 1666 C C . VAL A 1 212 ? -10.883 -8.824 -22.399 1.00 92.75 212 VAL A C 1
ATOM 1668 O O . VAL A 1 212 ? -11.862 -8.275 -22.894 1.00 92.75 212 VAL A O 1
ATOM 1671 N N . SER A 1 213 ? -11.008 -9.876 -21.582 1.00 95.44 213 SER A N 1
ATOM 1672 C CA . SER A 1 213 ? -12.321 -10.442 -21.223 1.00 95.44 213 SER A CA 1
ATOM 1673 C C . SER A 1 213 ? -13.169 -9.502 -20.365 1.00 95.44 213 SER A C 1
ATOM 1675 O O . SER A 1 213 ? -14.392 -9.581 -20.391 1.00 95.44 213 SER A O 1
ATOM 1677 N N . LEU A 1 214 ? -12.520 -8.593 -19.637 1.00 93.75 214 LEU A N 1
ATOM 1678 C CA . LEU A 1 214 ? -13.161 -7.548 -18.843 1.00 93.75 214 LEU A CA 1
ATOM 1679 C C . LEU A 1 214 ? -13.486 -6.292 -19.676 1.00 93.75 214 LEU A C 1
ATOM 1681 O O . LEU A 1 214 ? -13.999 -5.320 -19.128 1.00 93.75 214 LEU A O 1
ATOM 1685 N N . GLY A 1 215 ? -13.200 -6.301 -20.984 1.00 94.50 215 GLY A N 1
ATOM 1686 C CA . GLY A 1 215 ? -13.519 -5.210 -21.907 1.00 94.50 215 GLY A CA 1
ATOM 1687 C C . GLY A 1 215 ? -12.470 -4.096 -21.994 1.00 94.50 215 GLY A C 1
ATOM 1688 O O . GLY A 1 215 ? -12.757 -3.049 -22.570 1.00 94.50 215 GLY A O 1
ATOM 1689 N N . PHE A 1 216 ? -11.265 -4.289 -21.448 1.00 91.69 216 PHE A N 1
ATOM 1690 C CA . PHE A 1 216 ? -10.173 -3.319 -21.571 1.00 91.69 216 PHE A CA 1
ATOM 1691 C C . PHE A 1 216 ? -9.383 -3.503 -22.876 1.00 91.69 216 PHE A C 1
ATOM 1693 O O . PHE A 1 216 ? -9.118 -4.629 -23.303 1.00 91.69 216 PHE A O 1
ATOM 1700 N N . ASP A 1 217 ? -8.935 -2.393 -23.475 1.00 89.56 217 ASP A N 1
ATOM 1701 C CA . ASP A 1 217 ? -8.001 -2.424 -24.605 1.00 89.56 217 ASP A CA 1
ATOM 1702 C C . ASP A 1 217 ? -6.602 -2.843 -24.133 1.00 89.56 217 ASP A C 1
ATOM 1704 O O . ASP A 1 217 ? -5.948 -2.170 -23.331 1.00 89.56 217 ASP A O 1
ATOM 1708 N N . LYS A 1 218 ? -6.117 -3.957 -24.689 1.00 86.06 218 LYS A N 1
ATOM 1709 C CA . LYS A 1 218 ? -4.787 -4.508 -24.417 1.00 86.06 218 LYS A CA 1
ATOM 1710 C C . LYS A 1 218 ? -3.665 -3.493 -24.675 1.00 86.06 218 LYS A C 1
ATOM 1712 O O . LYS A 1 218 ? -2.643 -3.533 -23.995 1.00 86.06 218 LYS A O 1
ATOM 1717 N N . ASN A 1 219 ? -3.848 -2.571 -25.619 1.00 85.75 219 ASN A N 1
ATOM 1718 C CA . ASN A 1 219 ? -2.830 -1.593 -26.010 1.00 85.75 219 ASN A CA 1
ATOM 1719 C C . ASN A 1 219 ? -2.780 -0.348 -25.110 1.00 85.75 219 ASN A C 1
ATOM 1721 O O . ASN A 1 219 ? -1.915 0.519 -25.305 1.00 85.75 219 ASN A O 1
ATOM 1725 N N . SER A 1 220 ? -3.694 -0.229 -24.143 1.00 87.50 220 SER A N 1
ATOM 1726 C CA . SER A 1 220 ? -3.785 0.921 -23.239 1.00 87.50 220 SER A CA 1
ATOM 1727 C C . SER A 1 220 ? -3.653 0.564 -21.758 1.00 87.50 220 SER A C 1
ATOM 1729 O O . SER A 1 220 ? -3.703 1.466 -20.930 1.00 87.50 220 SER A O 1
ATOM 1731 N N . LEU A 1 221 ? -3.452 -0.713 -21.408 1.00 87.00 221 LEU A N 1
ATOM 1732 C CA . LEU A 1 221 ? -3.489 -1.192 -20.014 1.00 87.00 221 LEU A CA 1
ATOM 1733 C C . LEU A 1 221 ? -2.496 -0.497 -19.078 1.00 87.00 221 LEU A C 1
ATOM 1735 O O . LEU A 1 221 ? -2.786 -0.322 -17.899 1.00 87.00 221 LEU A O 1
ATOM 1739 N N . LEU A 1 222 ? -1.332 -0.113 -19.603 1.00 87.44 222 LEU A N 1
ATOM 1740 C CA . LEU A 1 222 ? -0.237 0.484 -18.835 1.00 87.44 222 LEU A CA 1
ATOM 1741 C C . LEU A 1 222 ? 0.018 1.951 -19.201 1.00 87.44 222 LEU A C 1
ATOM 1743 O O . LEU A 1 222 ? 1.070 2.504 -18.885 1.00 87.44 222 LEU A O 1
ATOM 1747 N N . LYS A 1 223 ? -0.934 2.592 -19.884 1.00 86.50 223 LYS A N 1
ATOM 1748 C CA . LYS A 1 223 ? -0.866 4.018 -20.208 1.00 86.50 223 LYS A CA 1
ATOM 1749 C C . LYS A 1 223 ? -1.645 4.805 -19.162 1.00 86.50 223 LYS A C 1
ATOM 1751 O O . LYS A 1 223 ? -2.731 4.401 -18.754 1.00 86.50 223 LYS A O 1
ATOM 1756 N N . ALA A 1 224 ? -1.090 5.930 -18.720 1.00 79.94 224 ALA A N 1
ATOM 1757 C CA . ALA A 1 224 ? -1.838 6.863 -17.889 1.00 79.94 224 ALA A CA 1
ATOM 1758 C C . ALA A 1 224 ? -2.990 7.475 -18.704 1.00 79.94 224 ALA A C 1
ATOM 1760 O O . ALA A 1 224 ? -2.846 7.707 -19.906 1.00 79.94 224 ALA A O 1
ATOM 1761 N N . CYS A 1 225 ? -4.117 7.756 -18.049 1.00 76.06 225 CYS A N 1
ATOM 1762 C CA . CYS A 1 225 ? -5.135 8.626 -18.630 1.00 76.06 225 CYS A CA 1
ATOM 1763 C C . CYS A 1 225 ? -4.568 10.052 -18.720 1.00 76.06 225 CYS A C 1
ATOM 1765 O O . CYS A 1 225 ? -3.982 10.527 -17.744 1.00 76.06 225 CYS A O 1
ATOM 1767 N N . GLY A 1 226 ? -4.721 10.687 -19.884 1.00 52.06 226 GLY A N 1
ATOM 1768 C CA . GLY A 1 226 ? -4.418 12.105 -20.101 1.00 52.06 226 GLY A CA 1
ATOM 1769 C C . GLY A 1 226 ? -5.572 13.015 -19.713 1.00 52.06 226 GLY A C 1
ATOM 1770 O O . GLY A 1 226 ? -6.723 12.519 -19.683 1.00 52.06 226 GLY A O 1
#